Protein AF-A0A388LZU5-F1 (afdb_monomer_lite)

Sequence (281 aa):
MVLPLLPLLTLDFDVVTGLPFAATHLFTRSNIRRDYTTIVWLRLLASNFPASSSIVRTCYNCGDPGHFARWCPHPVNGNGRSNAIVPQPLLTLPSTSTATASNALTTSQFRNNCWYEAKQQLILLENTVAEIKLLYDADVEREKASKEEEARKKREAEELERREHDRKEREDMHRKMMEDMNMKWEKMCEKMNSSNNAMKGVSEIDSLRSEIARLKTIVDSSACSPSTAKATAEGGVVVRQLLREQDALKKKVEESAASQRRLESLESEMALMYTMRDEAL

InterPro domains:
  IPR001878 Zinc finger, CCHC-type [PF00098] (57-74)
  IPR001878 Zinc finger, CCHC-type [PS50158] (59-73)
  IPR001878 Zinc finger, CCHC-type [SM00343] (58-74)
  IPR036875 Zinc finger, CCHC-type superfamily [SSF57756] (58-79)

Radius of gyration: 52.69 Å; chains: 1; bounding box: 92×75×151 Å

Organism: Chara braunii (NCBI:txid69332)

pLDDT: mean 73.41, std 22.05, range [31.27, 98.19]

Secondary structure (DSSP, 8-state):
---PPPPP------TTT-S-S--------------HHHHHHHHHHT-----------B-TTT--BTS-GGG-SS-----------PPPP-----------------TTTSTTTHHHHHHHHHHHHHHHHHHHHHHHHHHHHHHHHHHHHHHHHHHHHHHHHHHHHHHHHHHHHHHHHHHHHHHHHHHHHHHHHHHHHHHHHHHHHHHHHHHHHHHHHHHTT---------SHHHHHHHHHHHHHHHHHHHHHHHHHHHHHHHHHHHHHHHHHHHHHHHHT-

Structure (mmCIF, N/CA/C/O backbone):
data_AF-A0A388LZU5-F1
#
_entry.id   AF-A0A388LZU5-F1
#
loop_
_atom_site.group_PDB
_atom_site.id
_atom_site.type_symbol
_atom_site.label_atom_id
_atom_site.label_alt_id
_atom_site.label_comp_id
_atom_site.label_asym_id
_atom_site.label_entity_id
_atom_site.label_seq_id
_atom_site.pdbx_PDB_ins_code
_atom_site.Cartn_x
_atom_site.Cartn_y
_atom_site.Cartn_z
_atom_site.occupancy
_atom_site.B_iso_or_equiv
_atom_site.auth_seq_id
_atom_site.auth_comp_id
_atom_site.auth_asym_id
_atom_site.auth_atom_id
_atom_site.pdbx_PDB_model_num
ATOM 1 N N . MET A 1 1 ? -39.175 -39.130 -9.370 1.00 40.91 1 MET A N 1
ATOM 2 C CA . MET A 1 1 ? -38.183 -39.059 -10.465 1.00 40.91 1 MET A CA 1
ATOM 3 C C . MET A 1 1 ? -38.964 -38.653 -11.713 1.00 40.91 1 MET A C 1
ATOM 5 O O . MET A 1 1 ? -39.609 -39.501 -12.297 1.00 40.91 1 MET A O 1
ATOM 9 N N . VAL A 1 2 ? -39.315 -37.381 -11.926 1.00 38.28 2 VAL A N 1
ATOM 10 C CA . VAL A 1 2 ? -38.482 -36.244 -12.377 1.00 38.28 2 VAL A CA 1
ATOM 11 C C . VAL A 1 2 ? -37.631 -36.605 -13.597 1.00 38.28 2 VAL A C 1
ATOM 13 O O . VAL A 1 2 ? -36.514 -37.071 -13.414 1.00 38.28 2 VAL A O 1
ATOM 16 N N . LEU A 1 3 ? -38.201 -36.430 -14.799 1.00 36.00 3 LEU A N 1
ATOM 17 C CA . LEU A 1 3 ? -37.658 -35.670 -15.947 1.00 36.00 3 LEU A CA 1
ATOM 18 C C . LEU A 1 3 ? -38.461 -35.978 -17.234 1.00 36.00 3 LEU A C 1
ATOM 20 O O . LEU A 1 3 ? -38.399 -37.105 -17.721 1.00 36.00 3 LEU A O 1
ATOM 24 N N . PRO A 1 4 ? -39.183 -35.003 -17.820 1.00 46.28 4 PRO A N 1
ATOM 25 C CA . PRO A 1 4 ? -39.597 -35.054 -19.217 1.00 46.28 4 PRO A CA 1
ATOM 26 C C . PRO A 1 4 ? -38.511 -34.442 -20.121 1.00 46.28 4 PRO A C 1
ATOM 28 O O . PRO A 1 4 ? -38.049 -33.325 -19.885 1.00 46.28 4 PRO A O 1
ATOM 31 N N . LEU A 1 5 ? -38.110 -35.181 -21.161 1.00 40.72 5 LEU A N 1
ATOM 32 C CA . LEU A 1 5 ? -37.321 -34.675 -22.288 1.00 40.72 5 LEU A CA 1
ATOM 33 C C . LEU A 1 5 ? -38.190 -33.735 -23.145 1.00 40.72 5 LEU A C 1
ATOM 35 O O . LEU A 1 5 ? -39.322 -34.077 -23.487 1.00 40.72 5 LEU A O 1
ATOM 39 N N . LEU A 1 6 ? -37.646 -32.564 -23.488 1.00 38.72 6 LEU A N 1
ATOM 40 C CA . LEU A 1 6 ? -38.259 -31.576 -24.380 1.00 38.72 6 LEU A CA 1
ATOM 41 C C . LEU A 1 6 ? -38.441 -32.108 -25.817 1.00 38.72 6 LEU A C 1
ATOM 43 O O . LEU A 1 6 ? -37.585 -32.854 -26.298 1.00 38.72 6 LEU A O 1
ATOM 47 N N . PRO A 1 7 ? -39.485 -31.657 -26.542 1.00 45.31 7 PRO A N 1
ATOM 48 C CA . PRO A 1 7 ? -39.620 -31.882 -27.971 1.00 45.31 7 PRO A CA 1
ATOM 49 C C . PRO A 1 7 ? -38.822 -30.856 -28.789 1.00 45.31 7 PRO A C 1
ATOM 51 O O . PRO A 1 7 ? -38.740 -29.672 -28.462 1.00 45.31 7 PRO A O 1
ATOM 54 N N . LEU A 1 8 ? -38.264 -31.364 -29.886 1.00 44.22 8 LEU A N 1
ATOM 55 C CA . LEU A 1 8 ? -37.650 -30.642 -30.995 1.00 44.22 8 LEU A CA 1
ATOM 56 C C . LEU A 1 8 ? -38.610 -29.582 -31.557 1.00 44.22 8 LEU A C 1
ATOM 58 O O . LEU A 1 8 ? -39.700 -29.923 -32.013 1.00 44.22 8 LEU A O 1
ATOM 62 N N . LEU A 1 9 ? -38.181 -28.318 -31.574 1.00 38.41 9 LEU A N 1
ATOM 63 C CA . LEU A 1 9 ? -38.794 -27.270 -32.387 1.00 38.41 9 LEU A CA 1
ATOM 64 C C . LEU A 1 9 ? -37.897 -26.991 -33.591 1.00 38.41 9 LEU A C 1
ATOM 66 O O . LEU A 1 9 ? -36.706 -26.706 -33.473 1.00 38.41 9 LEU A O 1
ATOM 70 N N . THR A 1 10 ? -38.519 -27.156 -34.746 1.00 42.69 10 THR A N 1
ATOM 71 C CA . THR A 1 10 ? -38.029 -26.955 -36.101 1.00 42.69 10 THR A CA 1
ATOM 72 C C . THR A 1 10 ? -37.662 -25.491 -36.343 1.00 42.69 10 THR A C 1
ATOM 74 O O . THR A 1 10 ? -38.421 -24.587 -36.004 1.00 42.69 10 THR A O 1
ATOM 77 N N . LEU A 1 11 ? -36.486 -25.271 -36.933 1.00 39.97 11 LEU A N 1
ATOM 78 C CA . LEU A 1 11 ? -36.023 -23.976 -37.426 1.00 39.97 11 LEU A CA 1
ATOM 79 C C . LEU A 1 11 ? -36.626 -23.733 -38.814 1.00 39.97 11 LEU A C 1
ATOM 81 O O . LEU A 1 11 ? -36.217 -24.390 -39.769 1.00 39.97 11 LEU A O 1
ATOM 85 N N . ASP A 1 12 ? -37.550 -22.783 -38.927 1.00 41.81 12 ASP A N 1
ATOM 86 C CA . ASP A 1 12 ? -37.875 -22.163 -40.212 1.00 41.81 12 ASP A CA 1
ATOM 87 C C . ASP A 1 12 ? -36.862 -21.040 -40.485 1.00 41.81 12 ASP A C 1
ATOM 89 O O . ASP A 1 12 ? -36.649 -20.143 -39.665 1.00 41.81 12 ASP A O 1
ATOM 93 N N . PHE A 1 13 ? -36.173 -21.151 -41.620 1.00 41.69 13 PHE A N 1
ATOM 94 C CA . PHE A 1 13 ? -35.041 -20.325 -42.034 1.00 41.69 13 PHE A CA 1
ATOM 95 C C . PHE A 1 13 ? -35.498 -19.392 -43.162 1.00 41.69 13 PHE A C 1
ATOM 97 O O . PHE A 1 13 ? -35.776 -19.854 -44.268 1.00 41.69 13 PHE A O 1
ATOM 104 N N . ASP A 1 14 ? -35.583 -18.087 -42.900 1.00 40.44 14 ASP A N 1
ATOM 105 C CA . ASP A 1 14 ? -35.935 -17.092 -43.920 1.00 40.44 14 ASP A CA 1
ATOM 106 C C . ASP A 1 14 ? -34.702 -16.738 -44.776 1.00 40.44 14 ASP A C 1
ATOM 108 O O . ASP A 1 14 ? -33.686 -16.236 -44.288 1.00 40.44 14 ASP A O 1
ATOM 112 N N . VAL A 1 15 ? -34.779 -17.026 -46.077 1.00 49.88 15 VAL A N 1
ATOM 113 C CA . VAL A 1 15 ? -33.641 -17.127 -47.020 1.00 49.88 15 VAL A CA 1
ATOM 114 C C . VAL A 1 15 ? -33.091 -15.775 -47.517 1.00 49.88 15 VAL A C 1
ATOM 116 O O . VAL A 1 15 ? -32.183 -15.746 -48.342 1.00 49.88 15 VAL A O 1
ATOM 119 N N . VAL A 1 16 ? -33.564 -14.630 -47.015 1.00 52.66 16 VAL A N 1
ATOM 120 C CA . VAL A 1 16 ? -33.242 -13.330 -47.646 1.00 52.66 16 VAL A CA 1
ATOM 121 C C . VAL A 1 16 ? -32.311 -12.413 -46.832 1.00 52.66 16 VAL A C 1
ATOM 123 O O . VAL A 1 16 ? -31.651 -11.573 -47.437 1.00 52.66 16 VAL A O 1
ATOM 126 N N . THR A 1 17 ? -32.150 -12.564 -45.509 1.00 58.56 17 THR A N 1
ATOM 127 C CA . THR A 1 17 ? -31.314 -11.611 -44.722 1.00 58.56 17 THR A CA 1
ATOM 128 C C . THR A 1 17 ? -30.454 -12.194 -43.595 1.00 58.56 17 THR A C 1
ATOM 130 O O . THR A 1 17 ? -29.655 -11.458 -43.021 1.00 58.56 17 THR A O 1
ATOM 133 N N . GLY A 1 18 ? -30.532 -13.495 -43.297 1.00 49.91 18 GLY A N 1
ATOM 134 C CA . GLY A 1 18 ? -29.513 -14.201 -42.505 1.00 49.91 18 GLY A CA 1
ATOM 135 C C . GLY A 1 18 ? -29.184 -13.663 -41.098 1.00 49.91 18 GLY A C 1
ATOM 136 O O . GLY A 1 18 ? -28.060 -13.875 -40.655 1.00 49.91 18 GLY A O 1
ATOM 137 N N . LEU A 1 19 ? -30.106 -12.999 -40.382 1.00 44.84 19 LEU A N 1
ATOM 138 C CA . LEU A 1 19 ? -29.912 -12.546 -38.987 1.00 44.84 19 LEU A CA 1
ATOM 139 C C . LEU A 1 19 ? -31.230 -12.603 -38.169 1.00 44.84 19 LEU A C 1
ATOM 141 O O . LEU A 1 19 ? -32.284 -12.266 -38.710 1.00 44.84 19 LEU A O 1
ATOM 145 N N . PRO A 1 20 ? -31.203 -13.002 -36.874 1.00 42.41 20 PRO A N 1
ATOM 146 C CA . PRO A 1 20 ? -32.405 -13.176 -36.049 1.00 42.41 20 PRO A CA 1
ATOM 147 C C . PRO A 1 20 ? -33.058 -11.861 -35.562 1.00 42.41 20 PRO A C 1
ATOM 149 O O . PRO A 1 20 ? -32.399 -10.868 -35.259 1.00 42.41 20 PRO A O 1
ATOM 152 N N . PHE A 1 21 ? -34.388 -11.913 -35.432 1.00 43.09 21 PHE A N 1
ATOM 153 C CA . PHE A 1 21 ? -35.394 -10.833 -35.369 1.00 43.09 21 PHE A CA 1
ATOM 154 C C . PHE A 1 21 ? -35.436 -9.940 -34.098 1.00 43.09 21 PHE A C 1
ATOM 156 O O . PHE A 1 21 ? -36.457 -9.326 -33.809 1.00 43.09 21 PHE A O 1
ATOM 163 N N . ALA A 1 22 ? -34.368 -9.822 -33.304 1.00 44.62 22 ALA A N 1
ATOM 164 C CA . ALA A 1 22 ? -34.439 -9.140 -31.995 1.00 44.62 22 ALA A CA 1
ATOM 165 C C . ALA A 1 22 ? -33.799 -7.737 -31.937 1.00 44.62 22 ALA A C 1
ATOM 167 O O . ALA A 1 22 ? -33.412 -7.290 -30.860 1.00 44.62 22 ALA A O 1
ATOM 168 N N . ALA A 1 23 ? -33.662 -7.028 -33.063 1.00 44.84 23 ALA A N 1
ATOM 169 C CA . ALA A 1 23 ? -32.985 -5.721 -33.087 1.00 44.84 23 ALA A CA 1
ATOM 170 C C . ALA A 1 23 ? -33.705 -4.631 -33.897 1.00 44.84 23 ALA A C 1
ATOM 172 O O . ALA A 1 23 ? -33.088 -3.667 -34.344 1.00 44.84 23 ALA A O 1
ATOM 173 N N . THR A 1 24 ? -35.019 -4.739 -34.070 1.00 49.72 24 THR A N 1
ATOM 174 C CA . THR A 1 24 ? -35.831 -3.679 -34.679 1.00 49.72 24 THR A CA 1
ATOM 175 C C . THR A 1 24 ? -36.893 -3.225 -33.701 1.00 49.72 24 THR A C 1
ATOM 177 O O . THR A 1 24 ? -38.026 -3.663 -33.791 1.00 49.72 24 THR A O 1
ATOM 180 N N . HIS A 1 25 ? -36.521 -2.381 -32.743 1.00 45.53 25 HIS A N 1
ATOM 181 C CA . HIS A 1 25 ? -37.350 -1.278 -32.253 1.00 45.53 25 HIS A CA 1
ATOM 182 C C . HIS A 1 25 ? -36.567 -0.554 -31.158 1.00 45.53 25 HIS A C 1
ATOM 184 O O . HIS A 1 25 ? -36.302 -1.137 -30.116 1.00 45.53 25 HIS A O 1
ATOM 190 N N . LEU A 1 26 ? -36.184 0.694 -31.445 1.00 40.44 26 LEU A N 1
ATOM 191 C CA . LEU A 1 26 ? -36.012 1.848 -30.544 1.00 40.44 26 LEU A CA 1
ATOM 192 C C . LEU A 1 26 ? -34.974 2.803 -31.154 1.00 40.44 26 LEU A C 1
ATOM 194 O O . LEU A 1 26 ? -33.848 2.935 -30.686 1.00 40.44 26 LEU A O 1
ATOM 198 N N . PHE A 1 27 ? -35.373 3.506 -32.215 1.00 37.22 27 PHE A N 1
ATOM 199 C CA . PHE A 1 27 ? -34.693 4.736 -32.621 1.00 37.22 27 PHE A CA 1
ATOM 200 C C . PHE A 1 27 ? -35.723 5.833 -32.885 1.00 37.22 27 PHE A C 1
ATOM 202 O O . PHE A 1 27 ? -35.977 6.243 -34.014 1.00 37.22 27 PHE A O 1
ATOM 209 N N . THR A 1 28 ? -36.350 6.312 -31.811 1.00 41.66 28 THR A N 1
ATOM 210 C CA . THR A 1 28 ? -37.044 7.601 -31.812 1.00 41.66 28 THR A CA 1
ATOM 211 C C . THR A 1 28 ? -36.155 8.642 -31.144 1.00 41.66 28 THR A C 1
ATOM 213 O O . THR A 1 28 ? -36.079 8.725 -29.924 1.00 41.66 28 THR A O 1
ATOM 216 N N . ARG A 1 29 ? -35.496 9.435 -31.995 1.00 43.28 29 ARG A N 1
ATOM 217 C CA . ARG A 1 29 ? -35.427 10.902 -31.928 1.00 43.28 29 ARG A CA 1
ATOM 218 C C . ARG A 1 29 ? -35.221 11.501 -30.526 1.00 43.28 29 ARG A C 1
ATOM 220 O O . ARG A 1 29 ? -36.206 11.759 -29.843 1.00 43.28 29 ARG A O 1
ATOM 227 N N . SER A 1 30 ? -33.980 11.868 -30.180 1.00 38.88 30 SER A N 1
ATOM 228 C CA . SER A 1 30 ? -33.642 13.161 -29.542 1.00 38.88 30 SER A CA 1
ATOM 229 C C . SER A 1 30 ? -32.143 13.332 -29.257 1.00 38.88 30 SER A C 1
ATOM 231 O O . SER A 1 30 ? -31.490 12.437 -28.741 1.00 38.88 30 SER A O 1
ATOM 233 N N . ASN A 1 31 ? -31.668 14.554 -29.515 1.00 41.41 31 ASN A N 1
ATOM 234 C CA . ASN A 1 31 ? -30.408 15.172 -29.088 1.00 41.41 31 ASN A CA 1
ATOM 235 C C . ASN A 1 31 ? -29.086 14.708 -29.719 1.00 41.41 31 ASN A C 1
ATOM 237 O O . ASN A 1 31 ? -28.364 13.845 -29.235 1.00 41.41 31 ASN A O 1
ATOM 241 N N . ILE A 1 32 ? -28.720 15.464 -30.755 1.00 52.16 32 ILE A N 1
ATOM 242 C CA . ILE A 1 32 ? -27.363 15.669 -31.253 1.00 52.16 32 ILE A CA 1
ATOM 243 C C . ILE A 1 32 ? -26.528 16.303 -30.124 1.00 52.16 32 ILE A C 1
ATOM 245 O O . ILE A 1 32 ? -26.477 17.524 -29.983 1.00 52.16 32 ILE A O 1
ATOM 249 N N . ARG A 1 33 ? -25.854 15.478 -29.319 1.00 46.16 33 ARG A N 1
ATOM 250 C CA . ARG A 1 33 ? -24.565 15.846 -28.725 1.00 46.16 33 ARG A CA 1
ATOM 251 C C . ARG A 1 33 ? -23.482 15.143 -29.526 1.00 46.16 33 ARG A C 1
ATOM 253 O O . ARG A 1 33 ? -23.514 13.943 -29.768 1.00 46.16 33 ARG A O 1
ATOM 260 N N . ARG A 1 34 ? -22.603 15.972 -30.072 1.00 57.34 34 ARG A N 1
ATOM 261 C CA . ARG A 1 34 ? -21.585 15.634 -31.058 1.00 57.34 34 ARG A CA 1
ATOM 262 C C . ARG A 1 34 ? -20.392 15.045 -30.307 1.00 57.34 34 ARG A C 1
ATOM 264 O O . ARG A 1 34 ? -19.396 15.727 -30.094 1.00 57.34 34 ARG A O 1
ATOM 271 N N . ASP A 1 35 ? -20.535 13.807 -29.852 1.00 47.38 35 ASP A N 1
ATOM 272 C CA . ASP A 1 35 ? -19.501 13.132 -29.074 1.00 47.38 35 ASP A CA 1
ATOM 273 C C . ASP A 1 35 ? -18.391 12.636 -30.010 1.00 47.38 35 ASP A C 1
ATOM 275 O O . ASP A 1 35 ? -18.601 11.777 -30.871 1.00 47.38 35 ASP A O 1
ATOM 279 N N . TYR A 1 36 ? -17.194 13.204 -29.836 1.00 52.28 36 TYR A N 1
ATOM 280 C CA . TYR A 1 36 ? -15.958 12.927 -30.588 1.00 52.28 36 TYR A CA 1
ATOM 281 C C . TYR A 1 36 ? -15.620 11.429 -30.705 1.00 52.28 36 TYR A C 1
ATOM 283 O O . TYR A 1 36 ? -14.937 11.011 -31.639 1.00 52.28 36 TYR A O 1
ATOM 291 N N . THR A 1 37 ? -16.130 10.606 -29.793 1.00 60.69 37 THR A N 1
ATOM 292 C CA . THR A 1 37 ? -15.927 9.156 -29.737 1.00 60.69 37 THR A CA 1
ATOM 293 C C . THR A 1 37 ? -16.671 8.396 -30.838 1.00 60.69 37 THR A C 1
ATOM 295 O O . THR A 1 37 ? -16.158 7.393 -31.328 1.00 60.69 37 THR A O 1
ATOM 298 N N . THR A 1 38 ? -17.823 8.889 -31.306 1.00 57.22 38 THR A N 1
ATOM 299 C CA . THR A 1 38 ? -18.605 8.225 -32.372 1.00 57.22 38 THR A CA 1
ATOM 300 C C . THR A 1 38 ? -18.041 8.483 -33.770 1.00 57.22 38 THR A C 1
ATOM 302 O O . THR A 1 38 ? -18.036 7.584 -34.610 1.00 57.22 38 THR A O 1
ATOM 305 N N . ILE A 1 39 ? -17.473 9.669 -34.011 1.00 58.41 39 ILE A N 1
ATOM 306 C CA . ILE A 1 39 ? -16.796 9.996 -35.278 1.00 58.41 39 ILE A CA 1
ATOM 307 C C . ILE A 1 39 ? -15.494 9.193 -35.416 1.00 58.41 39 ILE A C 1
ATOM 309 O O . ILE A 1 39 ? -15.179 8.720 -36.506 1.00 58.41 39 ILE A O 1
ATOM 313 N N . VAL A 1 40 ? -14.757 8.996 -34.317 1.00 60.78 40 VAL A N 1
ATOM 314 C CA . VAL A 1 40 ? -13.528 8.183 -34.307 1.00 60.78 40 VAL A CA 1
ATOM 315 C C . VAL A 1 40 ? -13.843 6.699 -34.527 1.00 60.78 40 VAL A C 1
ATOM 317 O O . VAL A 1 40 ? -13.140 6.046 -35.295 1.00 60.78 40 VAL A O 1
ATOM 320 N N . TRP A 1 41 ? -14.939 6.183 -33.963 1.00 54.81 41 TRP A N 1
ATOM 321 C CA . TRP A 1 41 ? -15.362 4.794 -34.176 1.00 54.81 41 TRP A CA 1
ATOM 322 C C . TRP A 1 41 ? -15.902 4.511 -35.588 1.00 54.81 41 TRP A C 1
ATOM 324 O O . TRP A 1 41 ? -15.556 3.476 -36.160 1.00 54.81 41 TRP A O 1
ATOM 334 N N . LEU A 1 42 ? -16.655 5.432 -36.211 1.00 55.19 42 LEU A N 1
ATOM 335 C CA . LEU A 1 42 ? -17.057 5.278 -37.621 1.00 55.19 42 LEU A CA 1
ATOM 336 C C . LEU A 1 42 ? -15.852 5.324 -38.580 1.00 55.19 42 LEU A C 1
ATOM 338 O O . LEU A 1 42 ? -15.863 4.661 -39.615 1.00 55.19 42 LEU A O 1
ATOM 342 N N . ARG A 1 43 ? -14.794 6.072 -38.232 1.00 55.28 43 ARG A N 1
ATOM 343 C CA . ARG A 1 43 ? -13.535 6.105 -38.998 1.00 55.28 43 ARG A CA 1
ATOM 344 C C . ARG A 1 43 ? -12.696 4.839 -38.802 1.00 55.28 43 ARG A C 1
ATOM 346 O O . ARG A 1 43 ? -12.047 4.398 -39.748 1.00 55.28 43 ARG A O 1
ATOM 353 N N . LEU A 1 44 ? -12.735 4.234 -37.612 1.00 54.47 44 LEU A N 1
ATOM 354 C CA . LEU A 1 44 ? -12.024 2.985 -37.327 1.00 54.47 44 LEU A CA 1
ATOM 355 C C . LEU A 1 44 ? -12.664 1.768 -38.016 1.00 54.47 44 LEU A C 1
ATOM 357 O O . LEU A 1 44 ? -11.940 0.915 -38.517 1.00 54.47 44 LEU A O 1
ATOM 361 N N . LEU A 1 45 ? -13.997 1.698 -38.104 1.00 53.78 45 LEU A N 1
ATOM 362 C CA . LEU A 1 45 ? -14.692 0.546 -38.701 1.00 53.78 45 LEU A CA 1
ATOM 363 C C . LEU A 1 45 ? -14.824 0.606 -40.235 1.00 53.78 45 LEU A C 1
ATOM 365 O O . LEU A 1 45 ? -15.098 -0.416 -40.858 1.00 53.78 45 LEU A O 1
ATOM 369 N N . ALA A 1 46 ? -14.570 1.760 -40.861 1.00 48.75 46 ALA A N 1
ATOM 370 C CA . ALA A 1 46 ? -14.477 1.900 -42.322 1.00 48.75 46 ALA A CA 1
ATOM 371 C C . ALA A 1 46 ? -13.052 1.683 -42.876 1.00 48.75 46 ALA A C 1
ATOM 373 O O . ALA A 1 46 ? -12.812 1.867 -44.067 1.00 48.75 46 ALA A O 1
ATOM 374 N N . SER A 1 47 ? -12.100 1.281 -42.028 1.00 49.91 47 SER A N 1
ATOM 375 C CA . SER A 1 47 ? -10.703 1.045 -42.410 1.00 49.91 47 SER A CA 1
ATOM 376 C C . SER A 1 47 ? -10.420 -0.443 -42.637 1.00 49.91 47 SER A C 1
ATOM 378 O O . SER A 1 47 ? -9.447 -0.988 -42.128 1.00 49.91 47 SER A O 1
ATOM 380 N N . ASN A 1 48 ? -11.273 -1.108 -43.415 1.00 49.16 48 ASN A N 1
ATOM 381 C CA . ASN A 1 48 ? -10.915 -2.357 -44.081 1.00 49.16 48 ASN A CA 1
ATOM 382 C C . ASN A 1 48 ? -10.511 -1.985 -45.514 1.00 49.16 48 ASN A C 1
ATOM 384 O O . ASN A 1 48 ? -11.321 -2.003 -46.438 1.00 49.16 48 ASN A O 1
ATOM 388 N N . PHE A 1 49 ? -9.271 -1.511 -45.655 1.00 44.94 49 PHE A N 1
ATOM 389 C CA . PHE A 1 49 ? -8.681 -1.069 -46.917 1.00 44.94 49 PHE A CA 1
ATOM 390 C C . PHE A 1 49 ? -7.681 -2.132 -47.392 1.00 44.94 49 PHE A C 1
ATOM 392 O O . PHE A 1 49 ? -6.514 -2.077 -47.002 1.00 44.94 49 PHE A O 1
ATOM 399 N N . PRO A 1 50 ? -8.072 -3.112 -48.227 1.00 54.25 50 PRO A N 1
ATOM 400 C CA . PRO A 1 50 ? -7.113 -3.901 -48.968 1.00 54.25 50 PRO A CA 1
ATOM 401 C C . PRO A 1 50 ? -6.967 -3.271 -50.351 1.00 54.25 50 PRO A C 1
ATOM 403 O O . PRO A 1 50 ? -7.650 -3.645 -51.297 1.00 54.25 50 PRO A O 1
ATOM 406 N N . ALA A 1 51 ? -6.070 -2.303 -50.484 1.00 42.25 51 ALA A N 1
ATOM 407 C CA . ALA A 1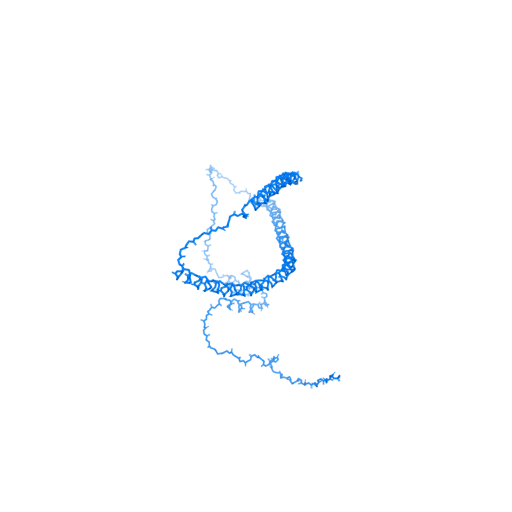 51 ? -5.521 -1.971 -51.788 1.00 42.25 51 ALA A CA 1
ATOM 408 C C . ALA A 1 51 ? -4.186 -1.269 -51.592 1.00 42.25 51 ALA A C 1
ATOM 410 O O . ALA A 1 51 ? -4.134 -0.111 -51.194 1.00 42.25 51 ALA A O 1
ATOM 411 N N . SER A 1 52 ? -3.118 -2.027 -51.843 1.00 44.00 52 SER A N 1
ATOM 412 C CA . SER A 1 52 ? -1.896 -1.565 -52.496 1.00 44.00 52 SER A CA 1
ATOM 413 C C . SER A 1 52 ? -1.807 -0.042 -52.629 1.00 44.00 52 SER A C 1
ATOM 415 O O . SER A 1 52 ? -2.363 0.545 -53.559 1.00 44.00 52 SER A O 1
ATOM 417 N N . SER A 1 53 ? -1.045 0.597 -51.745 1.00 46.44 53 SER A N 1
ATOM 418 C CA . SER A 1 53 ? -0.447 1.893 -52.045 1.00 46.44 53 SER A CA 1
ATOM 419 C C . SER A 1 53 ? 0.596 1.699 -53.150 1.00 46.44 53 SER A C 1
ATOM 421 O O . SER A 1 53 ? 1.789 1.916 -52.946 1.00 46.44 53 SER A O 1
ATOM 423 N N . SER A 1 54 ? 0.163 1.332 -54.359 1.00 52.97 54 SER A N 1
ATOM 424 C CA . SER A 1 54 ? 0.793 1.903 -55.532 1.00 52.97 54 SER A CA 1
ATOM 425 C C . SER A 1 54 ? 0.516 3.388 -55.395 1.00 52.97 54 SER A C 1
ATOM 427 O O . SER A 1 54 ? -0.580 3.854 -55.704 1.00 52.97 54 SER A O 1
ATOM 429 N N . ILE A 1 55 ? 1.475 4.130 -54.843 1.00 55.28 55 ILE A N 1
ATOM 430 C CA . ILE A 1 55 ? 1.507 5.567 -55.044 1.00 55.28 55 ILE A CA 1
ATOM 431 C C . ILE A 1 55 ? 1.483 5.694 -56.565 1.00 55.28 55 ILE A C 1
ATOM 433 O O . ILE A 1 55 ? 2.422 5.283 -57.250 1.00 55.28 55 ILE A O 1
ATOM 437 N N . VAL A 1 56 ? 0.325 6.043 -57.117 1.00 61.47 56 VAL A N 1
ATOM 438 C CA . VAL A 1 56 ? 0.169 6.117 -58.557 1.00 61.47 56 VAL A CA 1
ATOM 439 C C . VAL A 1 56 ? 0.965 7.353 -58.933 1.00 61.47 56 VAL A C 1
ATOM 441 O O . VAL A 1 56 ? 0.477 8.473 -58.831 1.00 61.47 56 VAL A O 1
ATOM 444 N N . ARG A 1 57 ? 2.260 7.161 -59.208 1.00 71.75 57 ARG A N 1
ATOM 445 C CA . ARG A 1 57 ? 3.168 8.244 -59.566 1.00 71.75 57 ARG A CA 1
ATOM 446 C C . ARG A 1 57 ? 2.677 8.759 -60.906 1.00 71.75 57 ARG A C 1
ATOM 448 O O . ARG A 1 57 ? 2.864 8.113 -61.933 1.00 71.75 57 ARG A O 1
ATOM 455 N N . THR A 1 58 ? 1.975 9.880 -60.854 1.00 81.94 58 THR A N 1
ATOM 456 C CA . THR A 1 58 ? 1.522 10.622 -62.020 1.00 81.94 58 THR A CA 1
ATOM 457 C C . THR A 1 58 ? 2.728 11.249 -62.701 1.00 81.94 58 THR A C 1
ATOM 459 O O . THR A 1 58 ? 3.646 11.748 -62.042 1.00 81.94 58 THR A O 1
ATOM 462 N N . CYS A 1 59 ? 2.749 11.213 -64.026 1.00 82.38 59 CYS A N 1
ATOM 463 C CA . CYS A 1 59 ? 3.813 11.795 -64.819 1.00 82.38 59 CYS A CA 1
ATOM 464 C C . CYS A 1 59 ? 3.940 13.300 -64.535 1.00 82.38 59 CYS A C 1
ATOM 466 O O . CYS A 1 59 ? 2.978 14.045 -64.685 1.00 82.38 59 CYS A O 1
ATOM 468 N N . TYR A 1 60 ? 5.137 13.780 -64.191 1.00 81.69 60 TYR A N 1
ATOM 469 C CA . TYR A 1 60 ? 5.366 15.209 -63.927 1.00 81.69 60 TYR A CA 1
ATOM 470 C C . TYR A 1 60 ? 5.228 16.114 -65.170 1.00 81.69 60 TYR A C 1
ATOM 472 O O . TYR A 1 60 ? 5.231 17.330 -65.019 1.00 81.69 60 TYR A O 1
ATOM 480 N N . ASN A 1 61 ? 5.126 15.545 -66.381 1.00 81.50 61 ASN A N 1
ATOM 481 C CA . ASN A 1 61 ? 4.927 16.300 -67.626 1.00 81.50 61 ASN A CA 1
ATOM 482 C C . ASN A 1 61 ? 3.439 16.443 -68.011 1.00 81.50 61 ASN A C 1
ATOM 484 O O . ASN A 1 61 ? 3.030 17.530 -68.400 1.00 81.50 61 ASN A O 1
ATOM 488 N N . CYS A 1 62 ? 2.626 15.380 -67.901 1.00 83.75 62 CYS A N 1
ATOM 489 C CA . CYS A 1 62 ? 1.212 15.396 -68.328 1.00 83.75 62 CYS A CA 1
ATOM 490 C C . CYS A 1 62 ? 0.188 15.103 -67.218 1.00 83.75 62 CYS A C 1
ATOM 492 O O . CYS A 1 62 ? -1.000 15.318 -67.421 1.00 83.75 62 CYS A O 1
ATOM 494 N N . GLY A 1 63 ? 0.621 14.636 -66.045 1.00 80.00 63 GLY A N 1
ATOM 495 C CA . GLY A 1 63 ? -0.259 14.295 -64.925 1.00 80.00 63 GLY A CA 1
ATOM 496 C C . GLY A 1 63 ? -0.898 12.905 -65.001 1.00 80.00 63 GLY A C 1
ATOM 497 O O . GLY A 1 63 ? -1.516 12.486 -64.026 1.00 80.00 63 GLY A O 1
ATOM 498 N N . ASP A 1 64 ? -0.713 12.158 -66.093 1.00 79.62 64 ASP A N 1
ATOM 499 C CA . ASP A 1 64 ? -1.326 10.835 -66.230 1.00 79.62 64 ASP A CA 1
ATOM 500 C C . ASP A 1 64 ? -0.619 9.766 -65.382 1.00 79.62 64 ASP A C 1
ATOM 502 O O . ASP A 1 64 ? 0.615 9.760 -65.264 1.00 79.62 64 ASP A O 1
ATOM 506 N N . PRO A 1 65 ? -1.376 8.828 -64.795 1.00 81.50 65 PRO A N 1
ATOM 507 C CA . PRO A 1 65 ? -0.828 7.711 -64.043 1.00 81.50 65 PRO A CA 1
ATOM 508 C C . PRO A 1 65 ? -0.170 6.659 -64.953 1.00 81.50 65 PRO A C 1
ATOM 510 O O . PRO A 1 65 ? -0.612 6.418 -66.072 1.00 81.50 65 PRO A O 1
ATOM 513 N N . GLY A 1 66 ? 0.867 5.977 -64.457 1.00 83.38 66 GLY A N 1
ATOM 514 C CA . GLY A 1 66 ? 1.421 4.773 -65.101 1.00 83.38 66 GLY A CA 1
ATOM 515 C C . GLY A 1 66 ? 2.742 4.949 -65.859 1.00 83.38 66 GLY A C 1
ATOM 516 O O . GLY A 1 66 ? 3.308 3.956 -66.306 1.00 83.38 66 GLY A O 1
ATOM 517 N N . HIS A 1 67 ? 3.286 6.166 -65.960 1.00 83.06 67 HIS A N 1
ATOM 518 C CA . HIS A 1 67 ? 4.619 6.401 -66.528 1.00 83.06 67 HIS A CA 1
ATOM 519 C C . HIS A 1 67 ? 5.344 7.579 -65.857 1.00 83.06 67 HIS A C 1
ATOM 521 O O . HIS A 1 67 ? 4.731 8.476 -65.282 1.00 83.06 67 HIS A O 1
ATOM 527 N N . PHE A 1 68 ? 6.676 7.597 -65.943 1.00 83.00 68 PHE A N 1
ATOM 528 C CA . PHE A 1 68 ? 7.498 8.725 -65.489 1.00 83.00 68 PHE A CA 1
ATOM 529 C C . PHE A 1 68 ? 7.736 9.727 -66.624 1.00 83.00 68 PHE A C 1
ATOM 531 O O . PHE A 1 68 ? 7.725 9.349 -67.790 1.00 83.00 68 PHE A O 1
ATOM 538 N N . ALA A 1 69 ? 8.067 10.982 -66.293 1.00 80.56 69 ALA A N 1
ATOM 539 C CA . ALA A 1 69 ? 8.250 12.072 -67.267 1.00 80.56 69 ALA A CA 1
ATOM 540 C C . ALA A 1 69 ? 9.240 11.770 -68.410 1.00 80.56 69 ALA A C 1
ATOM 542 O O . ALA A 1 69 ? 9.114 12.321 -69.495 1.00 80.56 69 ALA A O 1
ATOM 543 N N . ARG A 1 70 ? 10.197 10.857 -68.193 1.00 79.19 70 ARG A N 1
ATOM 544 C CA . ARG A 1 70 ? 11.167 10.420 -69.214 1.00 79.19 70 ARG A CA 1
ATOM 545 C C . ARG A 1 70 ? 10.575 9.492 -70.286 1.00 79.19 70 ARG A C 1
ATOM 547 O O . ARG A 1 70 ? 11.198 9.313 -71.321 1.00 79.19 70 ARG A O 1
ATOM 554 N N . TRP A 1 71 ? 9.412 8.903 -70.018 1.00 77.38 71 TRP A N 1
ATOM 555 C CA . TRP A 1 71 ? 8.708 7.936 -70.868 1.00 77.38 71 TRP A CA 1
ATOM 556 C C . TRP A 1 71 ? 7.326 8.463 -71.284 1.00 77.38 71 TRP A C 1
ATOM 558 O O . TRP A 1 71 ? 6.423 7.688 -71.583 1.00 77.38 71 TRP A O 1
ATOM 568 N N . CYS A 1 72 ? 7.137 9.784 -71.241 1.00 84.94 72 CYS A N 1
ATOM 569 C CA . CYS A 1 72 ? 5.876 10.411 -71.605 1.00 84.94 72 CYS A CA 1
ATOM 570 C C . CYS A 1 72 ? 5.708 10.422 -73.135 1.00 84.94 72 CYS A C 1
ATOM 572 O O . CYS A 1 72 ? 6.610 10.904 -73.822 1.00 84.94 72 CYS A O 1
ATOM 574 N N . PRO A 1 73 ? 4.579 9.928 -73.682 1.00 81.75 73 PRO A N 1
ATOM 575 C CA . PRO A 1 73 ? 4.312 9.967 -75.122 1.00 81.75 73 PRO A CA 1
ATOM 576 C C . PRO A 1 73 ? 3.980 11.381 -75.626 1.00 81.75 73 PRO A C 1
ATOM 578 O O . PRO A 1 73 ? 3.972 11.617 -76.833 1.00 81.75 73 PRO A O 1
ATOM 581 N N . HIS A 1 74 ? 3.717 12.328 -74.718 1.00 76.88 74 HIS A N 1
ATOM 582 C CA . HIS A 1 74 ? 3.515 13.735 -75.047 1.00 76.88 74 HIS A CA 1
ATOM 583 C C . HIS A 1 74 ? 4.846 14.501 -75.049 1.00 76.88 74 HIS A C 1
ATOM 585 O O . HIS A 1 74 ? 5.693 14.257 -74.184 1.00 76.88 74 HIS A O 1
ATOM 591 N N . PRO A 1 75 ? 5.037 15.459 -75.977 1.00 72.25 75 PRO A N 1
ATOM 592 C CA . PRO A 1 75 ? 6.231 16.295 -75.993 1.00 72.25 75 PRO A CA 1
ATOM 593 C C . PRO A 1 75 ? 6.380 17.035 -74.657 1.00 72.25 75 PRO A C 1
ATOM 595 O O . PRO A 1 75 ? 5.393 17.435 -74.035 1.00 72.25 75 PRO A O 1
ATOM 598 N N . VAL A 1 76 ? 7.621 17.187 -74.191 1.00 68.62 76 VAL A N 1
ATOM 599 C CA . VAL A 1 76 ? 7.925 17.882 -72.933 1.00 68.62 76 VAL A CA 1
ATOM 600 C C . VAL A 1 76 ? 7.460 19.328 -73.060 1.00 68.62 76 VAL A C 1
ATOM 602 O O . VAL A 1 76 ? 8.024 20.096 -73.840 1.00 68.62 76 VAL A O 1
ATOM 605 N N . ASN A 1 77 ? 6.411 19.696 -72.328 1.00 61.38 77 ASN A N 1
ATOM 606 C CA . ASN A 1 77 ? 5.842 21.030 -72.423 1.00 61.38 77 ASN A CA 1
ATOM 607 C C . ASN A 1 77 ? 6.680 21.945 -71.522 1.00 61.38 77 ASN A C 1
ATOM 609 O O . ASN A 1 77 ? 6.555 21.924 -70.300 1.00 61.38 77 ASN A O 1
ATOM 613 N N . GLY A 1 78 ? 7.608 22.697 -72.118 1.00 58.97 78 GLY A N 1
ATOM 614 C CA . GLY A 1 78 ? 8.629 23.506 -71.436 1.00 58.97 78 GLY A CA 1
ATOM 615 C C . GLY A 1 78 ? 8.116 24.713 -70.636 1.00 58.97 78 GLY A C 1
ATOM 616 O O . GLY A 1 78 ? 8.844 25.689 -70.489 1.00 58.97 78 GLY A O 1
ATOM 617 N N . ASN A 1 79 ? 6.894 24.669 -70.106 1.00 58.53 79 ASN A N 1
ATOM 618 C CA . ASN A 1 79 ? 6.213 25.802 -69.480 1.00 58.53 79 ASN A CA 1
ATOM 619 C C . ASN A 1 79 ? 5.792 25.517 -68.027 1.00 58.53 79 ASN A C 1
ATOM 621 O O . ASN A 1 79 ? 4.655 25.750 -67.628 1.00 58.53 79 ASN A O 1
ATOM 625 N N . GLY A 1 80 ? 6.740 25.041 -67.216 1.00 53.06 80 GLY A N 1
ATOM 626 C CA . GLY A 1 80 ? 6.531 24.769 -65.791 1.00 53.06 80 GLY A CA 1
ATOM 627 C C . GLY A 1 80 ? 7.771 25.005 -64.930 1.00 53.06 80 GLY A C 1
ATOM 628 O O . GLY A 1 80 ? 8.142 24.143 -64.141 1.00 53.06 80 GLY A O 1
ATOM 629 N N . ARG A 1 81 ? 8.451 26.153 -65.079 1.00 48.41 81 ARG A N 1
ATOM 630 C CA . ARG A 1 81 ? 9.451 26.611 -64.094 1.00 48.41 81 ARG A CA 1
ATOM 631 C C . ARG A 1 81 ? 8.726 27.187 -62.874 1.00 48.41 81 ARG A C 1
ATOM 633 O O . ARG A 1 81 ? 8.621 28.401 -62.728 1.00 48.41 81 ARG A O 1
ATOM 640 N N . SER A 1 82 ? 8.234 26.330 -61.989 1.00 48.38 82 SER A N 1
ATOM 641 C CA . SER A 1 82 ? 7.886 26.730 -60.624 1.00 48.38 82 SER A CA 1
ATOM 642 C C . SER A 1 82 ? 9.181 26.825 -59.812 1.00 48.38 82 SER A C 1
ATOM 644 O O . SER A 1 82 ? 9.714 25.828 -59.329 1.00 48.38 82 SER A O 1
ATOM 646 N N . ASN A 1 83 ? 9.708 28.046 -59.693 1.00 53.22 83 ASN A N 1
ATOM 647 C CA . ASN A 1 83 ? 10.725 28.407 -58.707 1.00 53.22 83 ASN A CA 1
ATOM 648 C C . ASN A 1 83 ? 10.151 28.201 -57.294 1.00 53.22 83 ASN A C 1
ATOM 650 O O . ASN A 1 83 ? 9.574 29.116 -56.713 1.00 53.22 83 ASN A O 1
ATOM 654 N N . ALA A 1 84 ? 10.317 27.007 -56.730 1.00 42.38 84 ALA A N 1
ATOM 655 C CA . ALA A 1 84 ? 10.235 26.802 -55.291 1.00 42.38 84 ALA A CA 1
ATOM 656 C C . ALA A 1 84 ? 11.633 27.043 -54.706 1.00 42.38 84 ALA A C 1
ATOM 658 O O . ALA A 1 84 ? 12.456 26.136 -54.600 1.00 42.38 84 ALA A O 1
ATOM 659 N N . ILE A 1 85 ? 11.914 28.306 -54.384 1.00 48.19 85 ILE A N 1
ATOM 660 C CA . ILE A 1 85 ? 13.024 28.692 -53.512 1.00 48.19 85 ILE A CA 1
ATOM 661 C C . ILE A 1 85 ? 12.690 28.160 -52.119 1.00 48.19 85 ILE A C 1
ATOM 663 O O . ILE A 1 85 ? 11.847 28.708 -51.414 1.00 48.19 85 ILE A O 1
ATOM 667 N N . VAL A 1 86 ? 13.329 27.058 -51.744 1.00 45.56 86 VAL A N 1
ATOM 668 C CA . VAL A 1 86 ? 13.452 26.647 -50.346 1.00 45.56 86 VAL A CA 1
ATOM 669 C C . VAL A 1 86 ? 14.770 27.254 -49.852 1.00 45.56 86 VAL A C 1
ATOM 671 O O . VAL A 1 86 ? 15.802 26.993 -50.477 1.00 45.56 86 VAL A O 1
ATOM 674 N N . PRO A 1 87 ? 14.786 28.095 -48.803 1.00 49.81 87 PRO A N 1
ATOM 675 C CA . PRO A 1 87 ? 16.032 28.647 -48.293 1.00 49.81 87 PRO A CA 1
ATOM 676 C C . PRO A 1 87 ? 16.823 27.525 -47.610 1.00 49.81 87 PRO A C 1
ATOM 678 O O . PRO A 1 87 ? 16.343 26.896 -46.670 1.00 49.81 87 PRO A O 1
ATOM 681 N N . GLN A 1 88 ? 18.027 27.247 -48.106 1.00 52.28 88 GLN A N 1
ATOM 682 C CA . GLN A 1 88 ? 18.978 26.360 -47.435 1.00 52.28 88 GLN A CA 1
ATOM 683 C C . GLN A 1 88 ? 19.650 27.117 -46.274 1.00 52.28 88 GLN A C 1
ATOM 685 O O . GLN A 1 88 ? 19.963 28.300 -46.441 1.00 52.28 88 GLN A O 1
ATOM 690 N N . PRO A 1 89 ? 19.891 26.487 -45.107 1.00 47.38 89 PRO A N 1
ATOM 691 C CA . PRO A 1 89 ? 20.614 27.128 -44.016 1.00 47.38 89 PRO A CA 1
ATOM 692 C C . PRO A 1 89 ? 22.086 27.315 -44.405 1.00 47.38 89 PRO A C 1
ATOM 694 O O . PRO A 1 89 ? 22.824 26.361 -44.646 1.00 47.38 89 PRO A O 1
ATOM 697 N N . LEU A 1 90 ? 22.488 28.581 -44.482 1.00 38.59 90 LEU A N 1
ATOM 698 C CA . LEU A 1 90 ? 23.838 29.038 -44.777 1.00 38.59 90 LEU A CA 1
ATOM 699 C C . LEU A 1 90 ? 24.753 28.728 -43.578 1.00 38.59 90 LEU A C 1
ATOM 701 O O . LEU A 1 90 ? 24.693 29.407 -42.555 1.00 38.59 90 LEU A O 1
ATOM 705 N N . LEU A 1 91 ? 25.608 27.710 -43.693 1.00 44.59 91 LEU A N 1
ATOM 706 C CA . LEU A 1 91 ? 26.745 27.527 -42.789 1.00 44.59 91 LEU A CA 1
ATOM 707 C C . LEU A 1 91 ? 27.818 28.564 -43.146 1.00 44.59 91 LEU A C 1
ATOM 709 O O . LEU A 1 91 ? 28.595 28.392 -44.082 1.00 44.59 91 LEU A O 1
ATOM 713 N N . THR A 1 92 ? 27.833 29.671 -42.409 1.00 45.66 92 THR A N 1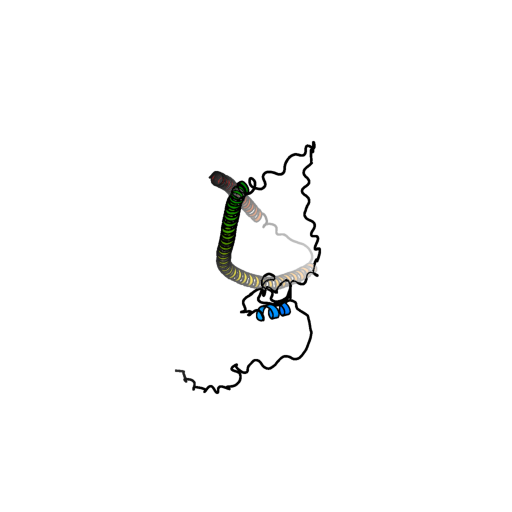
ATOM 714 C CA . THR A 1 92 ? 28.908 30.669 -42.419 1.00 45.66 92 THR A CA 1
ATOM 715 C C . THR A 1 92 ? 30.172 30.096 -41.783 1.00 45.66 92 THR A C 1
ATOM 717 O O . THR A 1 92 ? 30.239 29.927 -40.568 1.00 45.66 92 THR A O 1
ATOM 720 N N . LEU A 1 93 ? 31.193 29.861 -42.602 1.00 58.53 93 LEU A N 1
ATOM 721 C CA . LEU A 1 93 ? 32.594 29.780 -42.184 1.00 58.53 93 LEU A CA 1
ATOM 722 C C . LEU A 1 93 ? 33.338 30.996 -42.772 1.00 58.53 93 LEU A C 1
ATOM 724 O O . LEU A 1 93 ? 33.054 31.377 -43.911 1.00 58.53 93 LEU A O 1
ATOM 728 N N . PRO A 1 94 ? 34.250 31.645 -42.024 1.00 46.56 94 PRO A N 1
ATOM 729 C CA . PRO A 1 94 ? 34.898 32.877 -42.461 1.00 46.56 94 PRO A CA 1
ATOM 730 C C . PRO A 1 94 ? 35.921 32.619 -43.576 1.00 46.56 94 PRO A C 1
ATOM 732 O O . PRO A 1 94 ? 36.860 31.841 -43.421 1.00 46.56 94 PRO A O 1
ATOM 735 N N . SER A 1 95 ? 35.741 33.315 -44.700 1.00 38.19 95 SER A N 1
ATOM 736 C CA . SER A 1 95 ? 36.703 33.399 -45.798 1.00 38.19 95 SER A CA 1
ATOM 737 C C . SER A 1 95 ? 37.887 34.299 -45.428 1.00 38.19 95 SER A C 1
ATOM 739 O O . SER A 1 95 ? 37.751 35.519 -45.380 1.00 38.19 95 SER A O 1
ATOM 741 N N . THR A 1 96 ? 39.072 33.722 -45.247 1.00 48.00 96 THR A N 1
ATOM 742 C CA . THR A 1 96 ? 40.349 34.419 -45.453 1.00 48.00 96 THR A CA 1
ATOM 743 C C . THR A 1 96 ? 40.803 34.171 -46.888 1.00 48.00 96 THR A C 1
ATOM 745 O O . THR A 1 96 ? 41.480 33.194 -47.194 1.00 48.00 96 THR A O 1
ATOM 748 N N . SER A 1 97 ? 40.384 35.056 -47.791 1.00 42.91 97 SER A N 1
ATOM 749 C CA . SER A 1 97 ? 40.735 35.005 -49.211 1.00 42.91 97 SER A CA 1
ATOM 750 C C . SER A 1 97 ? 41.877 35.977 -49.502 1.00 42.91 97 SER A C 1
ATOM 752 O O . SER A 1 97 ? 41.642 37.148 -49.796 1.00 42.91 97 SER A O 1
ATOM 754 N N . THR A 1 98 ? 43.118 35.496 -49.482 1.00 39.88 98 THR A N 1
ATOM 755 C CA . THR A 1 98 ? 44.151 36.023 -50.380 1.00 39.88 98 THR A CA 1
ATOM 756 C C . THR A 1 98 ? 43.925 35.379 -51.741 1.00 39.88 98 THR A C 1
ATOM 758 O O . THR A 1 98 ? 44.052 34.169 -51.913 1.00 39.88 98 THR A O 1
ATOM 761 N N . ALA A 1 99 ? 43.506 36.193 -52.706 1.00 46.88 99 ALA A N 1
ATOM 762 C CA . ALA A 1 99 ? 43.264 35.764 -54.071 1.00 46.88 99 ALA A CA 1
ATOM 763 C C . ALA A 1 99 ? 44.560 35.271 -54.729 1.00 46.88 99 ALA A C 1
ATOM 765 O O . ALA A 1 99 ? 45.579 35.957 -54.712 1.00 46.88 99 ALA A O 1
ATOM 766 N N . THR A 1 100 ? 44.502 34.120 -55.390 1.00 36.12 100 THR A N 1
ATOM 767 C CA . THR A 1 100 ? 45.299 33.868 -56.595 1.00 36.12 100 THR A CA 1
ATOM 768 C C . THR A 1 100 ? 44.602 32.799 -57.417 1.00 36.12 100 THR A C 1
ATOM 770 O O . THR A 1 100 ? 44.449 31.651 -57.010 1.00 36.12 100 THR A O 1
ATOM 773 N N . ALA A 1 101 ? 44.119 33.222 -58.580 1.00 48.62 101 ALA A N 1
ATOM 774 C CA . ALA A 1 101 ? 43.574 32.344 -59.591 1.00 48.62 101 ALA A CA 1
ATOM 775 C C . ALA A 1 101 ? 44.674 31.412 -60.109 1.00 48.62 101 ALA A C 1
ATOM 777 O O . ALA A 1 101 ? 45.706 31.884 -60.577 1.00 48.62 101 ALA A O 1
ATOM 778 N N . SER A 1 102 ? 44.439 30.102 -60.083 1.00 42.12 102 SER A N 1
ATOM 779 C CA . SER A 1 102 ? 45.003 29.204 -61.089 1.00 42.12 102 SER A CA 1
ATOM 780 C C . SER A 1 102 ? 44.256 27.869 -61.132 1.00 42.12 102 SER A C 1
ATOM 782 O O . SER A 1 102 ? 44.100 27.172 -60.139 1.00 42.12 102 SER A O 1
ATOM 784 N N . ASN A 1 103 ? 43.832 27.547 -62.352 1.00 45.41 103 ASN A N 1
ATOM 785 C CA . ASN A 1 103 ? 43.684 26.213 -62.921 1.00 45.41 103 ASN A CA 1
ATOM 786 C C . ASN A 1 103 ? 42.587 25.294 -62.367 1.00 45.41 103 ASN A C 1
ATOM 788 O O . ASN A 1 103 ? 42.750 24.521 -61.428 1.00 45.41 103 ASN A O 1
ATOM 792 N N . ALA A 1 104 ? 41.492 25.281 -63.129 1.00 49.22 104 ALA A N 1
ATOM 793 C CA . ALA A 1 104 ? 40.601 24.146 -63.280 1.00 49.22 104 ALA A CA 1
ATOM 794 C C . ALA A 1 104 ? 41.372 22.915 -63.794 1.00 49.22 104 ALA A C 1
ATOM 796 O O . ALA A 1 104 ? 41.483 22.680 -64.994 1.00 49.22 104 ALA A O 1
ATOM 797 N N . LEU A 1 105 ? 41.888 22.106 -62.876 1.00 46.44 105 LEU A N 1
ATOM 798 C CA . LEU A 1 105 ? 42.208 20.705 -63.111 1.00 46.44 105 LEU A CA 1
ATOM 799 C C . LEU A 1 105 ? 42.117 19.996 -61.761 1.00 46.44 105 LEU A C 1
ATOM 801 O O . LEU A 1 105 ? 42.870 20.349 -60.863 1.00 46.44 105 LEU A O 1
ATOM 805 N N . THR A 1 106 ? 41.163 19.060 -61.637 1.00 51.00 106 THR A N 1
ATOM 806 C CA . THR A 1 106 ? 41.023 17.956 -60.639 1.00 51.00 106 THR A CA 1
ATOM 807 C C . THR A 1 106 ? 39.566 17.670 -60.216 1.00 51.00 106 THR A C 1
ATOM 809 O O . THR A 1 106 ? 39.281 17.285 -59.089 1.00 51.00 106 THR A O 1
ATOM 812 N N . THR A 1 107 ? 38.604 17.701 -61.148 1.00 49.25 107 THR A N 1
ATOM 813 C CA . THR A 1 107 ? 37.251 17.135 -60.903 1.00 49.25 107 THR A CA 1
ATOM 814 C C . THR A 1 107 ? 37.254 15.597 -60.730 1.00 49.25 107 THR A C 1
ATOM 816 O O . THR A 1 107 ? 36.265 15.005 -60.305 1.00 49.25 107 THR A O 1
ATOM 819 N N . SER A 1 108 ? 38.377 14.918 -60.997 1.00 51.22 108 SER A N 1
ATOM 820 C CA . SER A 1 108 ? 38.487 13.457 -60.871 1.00 51.22 108 SER A CA 1
ATOM 821 C C . SER A 1 108 ? 39.006 12.963 -59.512 1.00 51.22 108 SER A C 1
ATOM 823 O O . SER A 1 108 ? 38.820 11.787 -59.205 1.00 51.22 108 SER A O 1
ATOM 825 N N . GLN A 1 109 ? 39.650 13.803 -58.693 1.00 50.47 109 GLN A N 1
ATOM 826 C CA . GLN A 1 109 ? 40.292 13.347 -57.446 1.00 50.47 109 GLN A CA 1
ATOM 827 C C . GLN A 1 109 ? 39.356 13.353 -56.225 1.00 50.47 109 GLN A C 1
ATOM 829 O O . GLN A 1 109 ? 39.571 12.580 -55.298 1.00 50.47 109 GLN A O 1
ATOM 834 N N . PHE A 1 110 ? 38.251 14.103 -56.256 1.00 47.59 110 PHE A N 1
ATOM 835 C CA . PHE A 1 110 ? 37.273 14.136 -55.157 1.00 47.59 110 PHE A CA 1
ATOM 836 C C . PHE A 1 110 ? 36.230 13.004 -55.181 1.00 47.59 110 PHE A C 1
ATOM 838 O O . PHE A 1 110 ? 35.551 12.776 -54.183 1.00 47.59 110 PHE A O 1
ATOM 845 N N . ARG A 1 111 ? 36.100 12.243 -56.279 1.00 52.19 111 ARG A N 1
ATOM 846 C CA . ARG A 1 111 ? 35.128 11.129 -56.349 1.00 52.19 111 ARG A CA 1
ATOM 847 C C . ARG A 1 111 ? 35.602 9.852 -55.645 1.00 52.19 111 ARG A C 1
ATOM 849 O O . ARG A 1 111 ? 34.764 9.049 -55.254 1.00 52.19 111 ARG A O 1
ATOM 856 N N . ASN A 1 112 ? 36.910 9.678 -55.445 1.00 50.84 112 ASN A N 1
ATOM 857 C CA . ASN A 1 112 ? 37.480 8.420 -54.942 1.00 50.84 112 ASN A CA 1
ATOM 858 C C . ASN A 1 112 ? 37.654 8.369 -53.409 1.00 50.84 112 ASN A C 1
ATOM 860 O O . ASN A 1 112 ? 37.724 7.277 -52.855 1.00 50.84 112 ASN A O 1
ATOM 864 N N . ASN A 1 113 ? 37.637 9.516 -52.716 1.00 58.97 113 ASN A N 1
ATOM 865 C CA . ASN A 1 113 ? 37.694 9.582 -51.243 1.00 58.97 113 ASN A CA 1
ATOM 866 C C . ASN A 1 113 ? 36.312 9.726 -50.574 1.00 58.97 113 ASN A C 1
ATOM 868 O O . ASN A 1 113 ? 36.163 9.407 -49.399 1.00 58.97 113 ASN A O 1
ATOM 872 N N . CYS A 1 114 ? 35.286 10.126 -51.330 1.00 64.25 114 CYS A N 1
ATOM 873 C CA . CYS A 1 114 ? 33.914 10.306 -50.839 1.00 64.25 114 CYS A CA 1
ATOM 874 C C . CYS A 1 114 ? 33.270 8.989 -50.361 1.00 64.25 114 CYS A C 1
ATOM 876 O O . CYS A 1 114 ? 32.494 8.972 -49.409 1.00 64.25 114 CYS A O 1
ATOM 878 N N . TRP A 1 115 ? 33.627 7.864 -50.988 1.00 79.19 115 TRP A N 1
ATOM 879 C CA . TRP A 1 115 ? 33.067 6.559 -50.634 1.00 79.19 115 TRP A CA 1
ATOM 880 C C . TRP A 1 115 ? 33.566 6.042 -49.279 1.00 79.19 115 TRP A C 1
ATOM 882 O O . TRP A 1 115 ? 32.788 5.481 -48.512 1.00 79.19 115 TRP A O 1
ATOM 892 N N . TYR A 1 116 ? 34.845 6.255 -48.957 1.00 81.44 116 TYR A N 1
ATOM 893 C CA . TYR A 1 116 ? 35.405 5.843 -47.668 1.00 81.44 116 TYR A CA 1
ATOM 894 C C . TYR A 1 116 ? 34.797 6.639 -46.516 1.00 81.44 116 TYR A C 1
ATOM 896 O O . TYR A 1 116 ? 34.426 6.054 -45.505 1.00 81.44 116 TYR A O 1
ATOM 904 N N . GLU A 1 117 ? 34.630 7.946 -46.691 1.00 84.75 117 GLU A N 1
ATOM 905 C CA . GLU A 1 117 ? 34.001 8.814 -45.697 1.00 84.75 117 GLU A CA 1
ATOM 906 C C . GLU A 1 117 ? 32.520 8.464 -45.486 1.00 84.75 117 GLU A C 1
ATOM 908 O O . GLU A 1 117 ? 32.086 8.270 -44.350 1.00 84.75 117 GLU A O 1
ATOM 913 N N . ALA A 1 118 ? 31.766 8.254 -46.570 1.00 89.56 118 ALA A N 1
ATOM 914 C CA . ALA A 1 118 ? 30.384 7.783 -46.494 1.00 89.56 118 ALA A CA 1
ATOM 915 C C . ALA A 1 118 ? 30.269 6.407 -45.811 1.00 89.56 118 ALA A C 1
ATOM 917 O O . ALA A 1 118 ? 29.338 6.170 -45.044 1.00 89.56 118 ALA A O 1
ATOM 918 N N . LYS A 1 119 ? 31.231 5.505 -46.037 1.00 90.81 119 LYS A N 1
ATOM 919 C CA . LYS A 1 119 ? 31.284 4.198 -45.371 1.00 90.81 119 LYS A CA 1
ATOM 920 C C . LYS A 1 119 ? 31.566 4.320 -43.870 1.00 90.81 119 LYS A C 1
ATOM 922 O O . LYS A 1 119 ? 30.956 3.595 -43.093 1.00 90.81 119 LYS A O 1
ATOM 927 N N . GLN A 1 120 ? 32.447 5.230 -43.451 1.00 93.62 120 GLN A N 1
ATOM 928 C CA . GLN A 1 120 ? 32.689 5.491 -42.025 1.00 93.62 120 GLN A CA 1
ATOM 929 C C . GLN A 1 120 ? 31.437 6.049 -41.336 1.00 93.62 120 GLN A C 1
ATOM 931 O O . GLN A 1 120 ? 31.077 5.601 -40.252 1.00 93.62 120 GLN A O 1
ATOM 936 N N . GLN A 1 121 ? 30.735 6.973 -41.996 1.00 93.38 121 GLN A N 1
ATOM 937 C CA . GLN A 1 121 ? 29.458 7.504 -41.513 1.00 93.38 121 GLN A CA 1
ATOM 938 C C . GLN A 1 121 ? 28.391 6.405 -41.386 1.00 93.38 121 GLN A C 1
ATOM 940 O O . GLN A 1 121 ? 27.680 6.362 -40.387 1.00 93.38 121 GLN A O 1
ATOM 945 N N . LEU A 1 122 ? 28.312 5.486 -42.356 1.00 94.31 122 LEU A N 1
ATOM 946 C CA . LEU A 1 122 ? 27.397 4.345 -42.305 1.00 94.31 122 LEU A CA 1
ATOM 947 C C . LEU A 1 122 ? 27.686 3.442 -41.096 1.00 94.31 122 LEU A C 1
ATOM 949 O O . LEU A 1 122 ? 26.765 3.126 -40.357 1.00 94.31 122 LEU A O 1
ATOM 953 N N . ILE A 1 123 ? 28.955 3.094 -40.856 1.00 95.06 123 ILE A N 1
ATOM 954 C CA . ILE A 1 123 ? 29.363 2.254 -39.716 1.00 95.06 123 ILE A CA 1
ATOM 955 C C . ILE A 1 123 ? 28.989 2.917 -38.384 1.00 95.06 123 ILE A C 1
ATOM 957 O O . ILE A 1 123 ? 28.499 2.256 -37.473 1.00 95.06 123 ILE A O 1
ATOM 961 N N . LEU A 1 124 ? 29.194 4.232 -38.260 1.00 95.81 124 LEU A N 1
ATOM 962 C CA . LEU A 1 124 ? 28.796 4.976 -37.064 1.00 95.81 124 LEU A CA 1
ATOM 963 C C . LEU A 1 124 ? 27.279 4.959 -36.871 1.00 95.81 124 LEU A C 1
ATOM 965 O O . LEU A 1 124 ? 26.821 4.669 -35.773 1.00 95.81 124 LEU A O 1
ATOM 969 N N . LEU A 1 125 ? 26.506 5.210 -37.929 1.00 96.38 125 LEU A N 1
ATOM 970 C CA . LEU A 1 125 ? 25.044 5.159 -37.875 1.00 96.38 125 LEU A CA 1
ATOM 971 C C . LEU A 1 125 ? 24.534 3.760 -37.523 1.00 96.38 125 LEU A C 1
ATOM 973 O O . LEU A 1 125 ? 23.628 3.635 -36.705 1.00 96.38 125 LEU A O 1
ATOM 977 N N . GLU A 1 126 ? 25.122 2.715 -38.101 1.00 96.31 126 GLU A N 1
ATOM 978 C CA . GLU A 1 126 ? 24.805 1.323 -37.779 1.00 96.31 126 GLU A CA 1
ATOM 979 C C . GLU A 1 126 ? 25.065 1.027 -36.298 1.00 96.31 126 GLU A C 1
ATOM 981 O O . GLU A 1 126 ? 24.192 0.478 -35.625 1.00 96.31 126 GLU A O 1
ATOM 986 N N . ASN A 1 127 ? 26.209 1.465 -35.763 1.00 97.31 127 ASN A N 1
ATOM 987 C CA . ASN A 1 127 ? 26.539 1.315 -34.346 1.00 97.31 127 ASN A CA 1
ATOM 988 C C . ASN A 1 127 ? 25.581 2.101 -33.440 1.00 97.31 127 ASN A C 1
ATOM 990 O O . ASN A 1 127 ? 25.082 1.554 -32.461 1.00 97.31 127 ASN A O 1
ATOM 994 N N . THR A 1 128 ? 25.272 3.356 -33.776 1.00 96.94 128 THR A N 1
ATOM 995 C CA . THR A 1 128 ? 24.338 4.184 -32.999 1.00 96.94 128 THR A CA 1
ATOM 996 C C . THR A 1 128 ? 22.924 3.603 -33.017 1.00 96.94 128 THR A C 1
ATOM 998 O O . THR A 1 128 ? 22.258 3.569 -31.988 1.00 96.94 128 THR A O 1
ATOM 1001 N N . VAL A 1 129 ? 22.448 3.103 -34.160 1.00 98.06 129 VAL A N 1
ATOM 1002 C CA . VAL A 1 129 ? 21.135 2.446 -34.251 1.00 98.06 129 VAL A CA 1
ATOM 1003 C C . VAL A 1 129 ? 21.121 1.137 -33.460 1.00 98.06 129 VAL A C 1
ATOM 1005 O O . VAL A 1 129 ? 20.124 0.842 -32.800 1.00 98.06 129 VAL A O 1
ATOM 1008 N N . ALA A 1 130 ? 22.213 0.368 -33.485 1.00 97.69 130 ALA A N 1
ATOM 1009 C CA . ALA A 1 130 ? 22.344 -0.834 -32.669 1.00 97.69 130 ALA A CA 1
ATOM 1010 C C . ALA A 1 130 ? 22.288 -0.507 -31.167 1.00 97.69 130 ALA A C 1
ATOM 1012 O O . ALA A 1 130 ? 21.560 -1.168 -30.430 1.00 97.69 130 ALA A O 1
ATOM 1013 N N . GLU A 1 131 ? 22.979 0.545 -30.726 1.00 97.88 131 GLU A N 1
ATOM 1014 C CA . GLU A 1 131 ? 22.950 1.021 -29.340 1.00 97.88 131 GLU A CA 1
ATOM 1015 C C . GLU A 1 131 ? 21.550 1.495 -28.920 1.00 97.88 131 GLU A C 1
ATOM 1017 O O . GLU A 1 131 ? 21.035 1.060 -27.891 1.00 97.88 131 GLU A O 1
ATOM 1022 N N . ILE A 1 132 ? 20.880 2.304 -29.752 1.00 98.06 132 ILE A N 1
ATOM 1023 C CA . ILE A 1 132 ? 19.499 2.753 -29.506 1.00 98.06 132 ILE A CA 1
ATOM 1024 C C . ILE A 1 132 ? 18.553 1.557 -29.361 1.00 98.06 132 ILE A C 1
ATOM 1026 O O . ILE A 1 132 ? 17.689 1.555 -28.484 1.00 98.06 132 ILE A O 1
ATOM 1030 N N . LYS A 1 133 ? 18.711 0.532 -30.204 1.00 97.88 133 LYS A N 1
ATOM 1031 C CA . LYS A 1 133 ? 17.882 -0.672 -30.139 1.00 97.88 133 LYS A CA 1
ATOM 1032 C C . LYS A 1 133 ? 18.098 -1.442 -28.837 1.00 97.88 133 LYS A C 1
ATOM 1034 O O . LYS A 1 133 ? 17.121 -1.831 -28.211 1.00 97.88 133 LYS A O 1
ATOM 1039 N N . LEU A 1 134 ? 19.349 -1.619 -28.411 1.00 97.75 134 LEU A N 1
ATOM 1040 C CA . LEU A 1 134 ? 19.665 -2.301 -27.153 1.00 97.75 134 LEU A CA 1
ATOM 1041 C C . LEU A 1 134 ? 19.084 -1.568 -25.941 1.00 97.75 134 LEU A C 1
ATOM 1043 O O . LEU A 1 134 ? 18.530 -2.210 -25.055 1.00 97.75 134 LEU A O 1
ATOM 1047 N N . LEU A 1 135 ? 19.169 -0.235 -25.917 1.00 97.06 135 LEU A N 1
ATOM 1048 C CA . LEU A 1 135 ? 18.562 0.568 -24.854 1.00 97.06 135 LEU A CA 1
ATOM 1049 C C . LEU A 1 135 ? 17.036 0.448 -24.855 1.00 97.06 135 LEU A C 1
ATOM 1051 O O . LEU A 1 135 ? 16.446 0.267 -23.797 1.00 97.06 135 LEU A O 1
ATOM 1055 N N . TYR A 1 136 ? 16.395 0.488 -26.026 1.00 97.25 136 TYR A N 1
ATOM 1056 C CA . TYR A 1 136 ? 14.945 0.315 -26.126 1.00 97.25 136 TYR A CA 1
ATOM 1057 C C . TYR A 1 136 ? 14.494 -1.074 -25.663 1.00 97.25 136 TYR A C 1
ATOM 1059 O O . TYR A 1 136 ? 13.543 -1.185 -24.892 1.00 97.25 136 TYR A O 1
ATOM 1067 N N . ASP A 1 137 ? 15.184 -2.129 -26.098 1.00 95.56 137 ASP A N 1
ATOM 1068 C CA . ASP A 1 137 ? 14.875 -3.499 -25.688 1.00 95.56 137 ASP A CA 1
ATOM 1069 C C . ASP A 1 137 ? 15.062 -3.657 -24.163 1.00 95.56 137 ASP A C 1
ATOM 1071 O O . ASP A 1 137 ? 14.180 -4.192 -23.488 1.00 95.56 137 ASP A O 1
ATOM 1075 N N . ALA A 1 138 ? 16.130 -3.082 -23.592 1.00 97.25 138 ALA A N 1
ATOM 1076 C CA . ALA A 1 138 ? 16.351 -3.044 -22.145 1.00 97.25 138 ALA A CA 1
ATOM 1077 C C . ALA A 1 138 ? 15.270 -2.241 -21.395 1.00 97.25 138 ALA A C 1
ATOM 1079 O O . ALA A 1 138 ? 14.812 -2.657 -20.331 1.00 97.25 138 ALA A O 1
ATOM 1080 N N . ASP A 1 139 ? 14.819 -1.106 -21.930 1.00 96.44 139 ASP A N 1
ATOM 1081 C CA . ASP A 1 139 ? 13.751 -0.291 -21.339 1.00 96.44 139 ASP A CA 1
ATOM 1082 C C . ASP A 1 139 ? 12.413 -1.027 -21.338 1.00 96.44 139 ASP A C 1
ATOM 1084 O O . ASP A 1 139 ? 11.705 -1.035 -20.328 1.00 96.44 139 ASP A O 1
ATOM 1088 N N . VAL A 1 140 ? 12.098 -1.714 -22.436 1.00 98.19 140 VAL A N 1
ATOM 1089 C CA . VAL A 1 140 ? 10.909 -2.561 -22.547 1.00 98.19 140 VAL A CA 1
ATOM 1090 C C . VAL A 1 140 ? 10.962 -3.710 -21.538 1.00 98.19 140 VAL A C 1
ATOM 1092 O O . VAL A 1 140 ? 9.939 -4.047 -20.936 1.00 98.19 140 VAL A O 1
ATOM 1095 N N . GLU A 1 141 ? 12.126 -4.322 -21.329 1.00 96.69 141 GLU A N 1
ATOM 1096 C CA . GLU A 1 141 ? 12.305 -5.371 -20.322 1.00 96.69 141 GLU A CA 1
ATOM 1097 C C . GLU A 1 141 ? 12.153 -4.837 -18.895 1.00 96.69 141 GLU A C 1
ATOM 1099 O O . GLU A 1 141 ? 11.439 -5.445 -18.095 1.00 96.69 141 GLU A O 1
ATOM 1104 N N . ARG A 1 142 ? 12.726 -3.668 -18.583 1.00 96.69 142 ARG A N 1
ATOM 1105 C CA . ARG A 1 142 ? 12.545 -3.006 -17.280 1.00 96.69 142 ARG A CA 1
ATOM 1106 C C . ARG A 1 142 ? 11.083 -2.664 -17.009 1.00 96.69 142 ARG A C 1
ATOM 1108 O O . ARG A 1 142 ? 10.598 -2.889 -15.902 1.00 96.69 142 ARG A O 1
ATOM 1115 N N . GLU A 1 143 ? 10.358 -2.168 -18.010 1.00 97.00 143 GLU A N 1
ATOM 1116 C CA . GLU A 1 143 ? 8.934 -1.851 -17.872 1.00 97.00 143 GLU A CA 1
ATOM 1117 C C . GLU A 1 143 ? 8.088 -3.116 -17.652 1.00 97.00 143 GLU A C 1
ATOM 1119 O O . GLU A 1 143 ? 7.173 -3.124 -16.825 1.00 97.00 143 GLU A O 1
ATOM 1124 N N . LYS A 1 144 ? 8.404 -4.214 -18.350 1.00 97.94 144 LYS A N 1
ATOM 1125 C CA . LYS A 1 144 ? 7.753 -5.513 -18.122 1.00 97.94 144 LYS A CA 1
ATOM 1126 C C . LYS A 1 144 ? 8.035 -6.046 -16.717 1.00 97.94 144 LYS A C 1
ATOM 1128 O O . LYS A 1 144 ? 7.093 -6.460 -16.047 1.00 97.94 144 LYS A O 1
ATOM 1133 N N . ALA A 1 145 ? 9.285 -5.977 -16.260 1.00 97.12 145 ALA A N 1
ATOM 1134 C CA . ALA A 1 145 ? 9.676 -6.409 -14.920 1.00 97.12 145 ALA A CA 1
ATOM 1135 C C . ALA A 1 145 ? 8.977 -5.586 -13.825 1.00 97.12 145 ALA A C 1
ATOM 1137 O O . ALA A 1 145 ? 8.456 -6.155 -12.870 1.00 97.12 145 ALA A O 1
ATOM 1138 N N . SER A 1 146 ? 8.877 -4.262 -13.993 1.00 96.44 146 SER A N 1
ATOM 1139 C CA . SER A 1 146 ? 8.149 -3.387 -13.065 1.00 96.44 146 SER A CA 1
ATOM 1140 C C . SER A 1 146 ? 6.659 -3.736 -12.995 1.00 96.44 146 SER A C 1
ATOM 1142 O O . SER A 1 146 ? 6.117 -3.873 -11.899 1.00 96.44 146 SER A O 1
ATOM 1144 N N . LYS A 1 147 ? 6.004 -3.975 -14.139 1.00 98.06 147 LYS A N 1
ATOM 1145 C CA . LYS A 1 147 ? 4.595 -4.406 -14.177 1.00 98.06 147 LYS A CA 1
ATOM 1146 C C . LYS A 1 147 ? 4.386 -5.773 -13.531 1.00 98.06 147 LYS A C 1
ATOM 1148 O O . LYS A 1 147 ? 3.374 -5.988 -12.866 1.00 98.06 147 LYS A O 1
ATOM 1153 N N . GLU A 1 148 ? 5.317 -6.703 -13.722 1.00 97.56 148 GLU A N 1
ATOM 1154 C CA . GLU A 1 148 ? 5.264 -8.017 -13.081 1.00 97.56 148 GLU A CA 1
ATOM 1155 C C . GLU A 1 148 ? 5.459 -7.914 -11.562 1.00 97.56 148 GLU A C 1
ATOM 1157 O O . GLU A 1 148 ? 4.720 -8.544 -10.804 1.00 97.56 148 GLU A O 1
ATOM 1162 N N . GLU A 1 149 ? 6.381 -7.068 -11.098 1.00 96.69 149 GLU A N 1
AT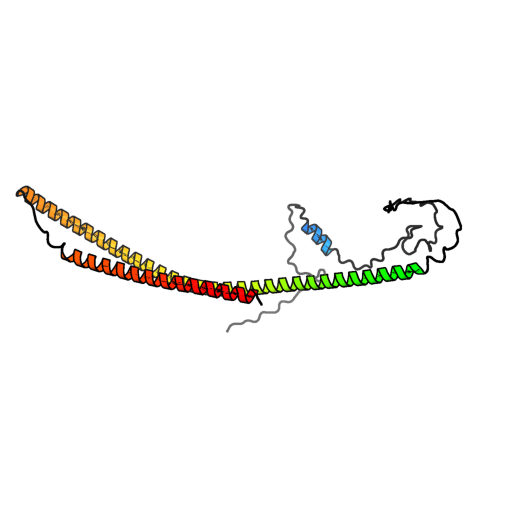OM 1163 C CA . GLU A 1 149 ? 6.591 -6.810 -9.674 1.00 96.69 149 GLU A CA 1
ATOM 1164 C C . GLU A 1 149 ? 5.370 -6.141 -9.028 1.00 96.69 149 GLU A C 1
ATOM 1166 O O . GLU A 1 149 ? 4.943 -6.554 -7.949 1.00 96.69 149 GLU A O 1
ATOM 1171 N N . GLU A 1 150 ? 4.762 -5.153 -9.685 1.00 97.31 150 GLU A N 1
ATOM 1172 C CA . GLU A 1 150 ? 3.516 -4.527 -9.231 1.00 97.31 150 GLU A CA 1
ATOM 1173 C C . GLU A 1 150 ? 2.359 -5.531 -9.191 1.00 97.31 150 GLU A C 1
ATOM 1175 O O . GLU A 1 150 ? 1.608 -5.576 -8.215 1.00 97.31 150 GLU A O 1
ATOM 1180 N N . ALA A 1 151 ? 2.234 -6.390 -10.207 1.00 97.56 151 ALA A N 1
ATOM 1181 C CA . ALA A 1 151 ? 1.234 -7.451 -10.221 1.00 97.56 151 ALA A CA 1
ATOM 1182 C C . ALA A 1 151 ? 1.466 -8.472 -9.094 1.00 97.56 151 ALA A C 1
ATOM 1184 O O . ALA A 1 151 ? 0.503 -8.925 -8.472 1.00 97.56 151 ALA A O 1
ATOM 1185 N N . ARG A 1 152 ? 2.724 -8.813 -8.792 1.00 97.38 152 ARG A N 1
ATOM 1186 C CA . ARG A 1 152 ? 3.088 -9.672 -7.657 1.00 97.38 152 ARG A CA 1
ATOM 1187 C C . ARG A 1 152 ? 2.722 -9.014 -6.326 1.00 97.38 152 ARG A C 1
ATOM 1189 O O . ARG A 1 152 ? 2.021 -9.634 -5.531 1.00 97.38 152 ARG A O 1
ATOM 1196 N N . LYS A 1 153 ? 3.107 -7.751 -6.117 1.00 97.88 153 LYS A N 1
ATOM 1197 C CA . LYS A 1 153 ? 2.762 -6.976 -4.912 1.00 97.88 153 LYS A CA 1
ATOM 1198 C C . LYS A 1 153 ? 1.253 -6.862 -4.724 1.00 97.88 153 LYS A C 1
ATOM 1200 O O . LYS A 1 153 ? 0.766 -7.020 -3.612 1.00 97.88 153 LYS A O 1
ATOM 1205 N N . LYS A 1 154 ? 0.500 -6.651 -5.807 1.00 98.12 154 LYS A N 1
ATOM 1206 C CA . LYS A 1 154 ? -0.965 -6.616 -5.767 1.00 98.12 154 LYS A CA 1
ATOM 1207 C C . LYS A 1 154 ? -1.555 -7.949 -5.300 1.00 98.12 154 LYS A C 1
ATOM 1209 O O . LYS A 1 154 ? -2.420 -7.947 -4.434 1.00 98.12 154 LYS A O 1
ATOM 1214 N N . ARG A 1 155 ? -1.062 -9.081 -5.814 1.00 97.06 155 ARG A N 1
ATOM 1215 C CA . ARG A 1 155 ? -1.505 -10.420 -5.375 1.00 97.06 155 ARG A CA 1
ATOM 1216 C C . ARG A 1 155 ? -1.182 -10.681 -3.902 1.00 97.06 155 ARG A C 1
ATOM 1218 O O . ARG A 1 155 ? -2.010 -11.242 -3.190 1.00 97.06 155 ARG A O 1
ATOM 1225 N N . GLU A 1 156 ? -0.001 -10.270 -3.445 1.00 96.25 156 GLU A N 1
ATOM 1226 C CA . GLU A 1 156 ? 0.407 -10.384 -2.038 1.00 96.25 156 GLU A CA 1
ATOM 1227 C C . GLU A 1 156 ? -0.454 -9.499 -1.122 1.00 96.25 156 GLU A C 1
ATOM 1229 O O . GLU A 1 156 ? -0.882 -9.955 -0.062 1.00 96.25 156 GLU A O 1
ATOM 1234 N N . ALA A 1 157 ? -0.773 -8.273 -1.549 1.00 97.94 157 ALA A N 1
ATOM 1235 C CA . ALA A 1 157 ? -1.656 -7.363 -0.824 1.00 97.94 157 ALA A CA 1
ATOM 1236 C C . ALA A 1 157 ? -3.091 -7.904 -0.730 1.00 97.94 157 ALA A C 1
ATOM 1238 O O . ALA A 1 157 ? -3.643 -7.966 0.364 1.00 97.94 157 ALA A O 1
ATOM 1239 N N . GLU A 1 158 ? -3.667 -8.376 -1.841 1.00 97.56 158 GLU A N 1
ATOM 1240 C CA . GLU A 1 158 ? -5.005 -8.990 -1.862 1.00 97.56 158 GLU A CA 1
ATOM 1241 C C . GLU A 1 158 ? -5.076 -10.231 -0.957 1.00 97.56 158 GLU A C 1
ATOM 1243 O O . GLU A 1 158 ? -6.077 -10.486 -0.284 1.00 97.56 158 GLU A O 1
ATOM 1248 N N . GLU A 1 159 ? -4.006 -11.026 -0.903 1.00 96.81 159 GLU A N 1
ATOM 1249 C CA . GLU A 1 159 ? -3.939 -12.163 0.004 1.00 96.81 159 GLU A CA 1
ATOM 1250 C C . GLU A 1 159 ? -3.794 -11.741 1.477 1.00 96.81 159 GLU A C 1
ATOM 1252 O O . GLU A 1 159 ? -4.432 -12.345 2.346 1.00 96.81 159 GLU A O 1
ATOM 1257 N N . LEU A 1 160 ? -2.986 -10.720 1.775 1.00 97.19 160 LEU A N 1
ATOM 1258 C CA . LEU A 1 160 ? -2.863 -10.169 3.124 1.00 97.19 160 LEU A CA 1
ATOM 1259 C C . LEU A 1 160 ? -4.201 -9.597 3.610 1.00 97.19 160 LEU A C 1
ATOM 1261 O O . LEU A 1 160 ? -4.595 -9.867 4.744 1.00 97.19 160 LEU A O 1
ATOM 1265 N N . GLU A 1 161 ? -4.932 -8.894 2.745 1.00 96.62 161 GLU A N 1
ATOM 1266 C CA . GLU A 1 161 ? -6.269 -8.377 3.040 1.00 96.62 161 GLU A CA 1
ATOM 1267 C C . GLU A 1 161 ? -7.264 -9.501 3.330 1.00 96.62 161 GLU A C 1
ATOM 1269 O O . GLU A 1 161 ? -8.001 -9.410 4.310 1.00 96.62 161 GLU A O 1
ATOM 1274 N N . ARG A 1 162 ? -7.254 -10.603 2.563 1.00 96.00 162 ARG A N 1
ATOM 1275 C CA . ARG A 1 162 ? -8.073 -11.784 2.897 1.00 96.00 162 ARG A CA 1
ATOM 1276 C C . ARG A 1 162 ? -7.720 -12.351 4.271 1.00 96.00 162 ARG A C 1
ATOM 1278 O O . ARG A 1 162 ? -8.613 -12.640 5.061 1.00 96.00 162 ARG A O 1
ATOM 1285 N N . ARG A 1 163 ? -6.426 -12.488 4.583 1.00 94.69 163 ARG A N 1
ATOM 1286 C CA . ARG A 1 163 ? -5.980 -12.988 5.897 1.00 94.69 163 ARG A CA 1
ATOM 1287 C C . ARG A 1 163 ? -6.409 -12.063 7.033 1.00 94.69 163 ARG A C 1
ATOM 1289 O O . ARG A 1 163 ? -6.768 -12.529 8.114 1.00 94.69 163 ARG A O 1
ATOM 1296 N N . GLU A 1 164 ? -6.357 -10.756 6.808 1.00 95.00 164 GLU A N 1
ATOM 1297 C CA . GLU A 1 164 ? -6.806 -9.769 7.780 1.00 95.00 164 GLU A CA 1
ATOM 1298 C C . GLU A 1 164 ? -8.328 -9.752 7.930 1.00 95.00 164 GLU A C 1
ATOM 1300 O O . GLU A 1 164 ? -8.808 -9.656 9.058 1.00 95.00 164 GLU A O 1
ATOM 1305 N N . HIS A 1 165 ? -9.078 -9.893 6.840 1.00 95.81 165 HIS A N 1
ATOM 1306 C CA . HIS A 1 165 ? -10.530 -10.017 6.868 1.00 95.81 165 HIS A CA 1
ATOM 1307 C C . HIS A 1 165 ? -10.962 -11.204 7.740 1.00 95.81 165 HIS A C 1
ATOM 1309 O O . HIS A 1 165 ? -11.728 -11.016 8.681 1.00 95.81 165 HIS A O 1
ATOM 1315 N N . ASP A 1 166 ? -10.387 -12.390 7.528 1.00 94.56 166 ASP A N 1
ATOM 1316 C CA . ASP A 1 166 ? -10.713 -13.595 8.309 1.00 94.56 166 ASP A CA 1
ATOM 1317 C C . ASP A 1 166 ? -10.321 -13.464 9.795 1.00 94.56 166 ASP A C 1
ATOM 1319 O O . ASP A 1 166 ? -10.924 -14.067 10.691 1.00 94.56 166 ASP A O 1
ATOM 1323 N N . ARG A 1 167 ? -9.273 -12.686 10.095 1.00 96.19 167 ARG A N 1
ATOM 1324 C CA . ARG A 1 167 ? -8.890 -12.344 11.473 1.00 96.19 167 ARG A CA 1
ATOM 1325 C C . ARG A 1 167 ? -9.908 -11.391 12.102 1.00 96.19 167 ARG A C 1
ATOM 1327 O O . ARG A 1 167 ? -10.389 -11.682 13.196 1.00 96.19 167 ARG A O 1
ATOM 1334 N N . LYS A 1 168 ? -10.267 -10.311 11.406 1.00 97.25 168 LYS A N 1
ATOM 1335 C CA . LYS A 1 168 ? -11.266 -9.335 11.862 1.00 97.25 168 LYS A CA 1
ATOM 1336 C C . LYS A 1 168 ? -12.631 -9.974 12.057 1.00 97.25 168 LYS A C 1
ATOM 1338 O O . LYS A 1 168 ? -13.257 -9.718 13.072 1.00 97.25 168 LYS A O 1
ATOM 1343 N N . GLU A 1 169 ? -13.066 -10.859 11.165 1.00 96.44 169 GLU A N 1
ATOM 1344 C CA . GLU A 1 169 ? -14.355 -11.544 11.290 1.00 96.44 169 GLU A CA 1
ATOM 1345 C C . GLU A 1 169 ? -14.428 -12.375 12.579 1.00 96.44 169 GLU A C 1
ATOM 1347 O O . GLU A 1 169 ? -15.419 -12.321 13.308 1.00 96.44 169 GLU A O 1
ATOM 1352 N N . ARG A 1 170 ? -13.347 -13.087 12.925 1.00 96.75 170 ARG A N 1
ATOM 1353 C CA . ARG A 1 170 ? -13.253 -13.813 14.201 1.00 96.75 170 ARG A CA 1
ATOM 1354 C C . ARG A 1 170 ? -13.274 -12.873 15.399 1.00 96.75 170 ARG A C 1
ATOM 1356 O O . ARG A 1 170 ? -14.032 -13.107 16.340 1.00 96.75 170 ARG A O 1
ATOM 1363 N N . GLU A 1 171 ? -12.464 -11.819 15.368 1.00 96.50 171 GLU A N 1
ATOM 1364 C CA . GLU A 1 171 ? -12.421 -10.812 16.432 1.00 96.50 171 GLU A CA 1
ATOM 1365 C C . GLU A 1 171 ? -13.784 -10.131 16.615 1.00 96.50 171 GLU A C 1
ATOM 1367 O O . GLU A 1 171 ? -14.235 -9.966 17.744 1.00 96.50 171 GLU A O 1
ATOM 1372 N N . ASP A 1 172 ? -14.493 -9.822 15.532 1.00 96.38 172 ASP A N 1
ATOM 1373 C CA . ASP A 1 172 ? -15.806 -9.184 15.556 1.00 96.38 172 ASP A CA 1
ATOM 1374 C C . ASP A 1 172 ? -16.908 -10.132 16.028 1.00 96.38 172 ASP A C 1
ATOM 1376 O O . ASP A 1 172 ? -17.812 -9.699 16.741 1.00 96.38 172 ASP A O 1
ATOM 1380 N N . MET A 1 173 ? -16.827 -11.429 15.717 1.00 95.81 173 MET A N 1
ATOM 1381 C CA . MET A 1 173 ? -17.703 -12.431 16.331 1.00 95.81 173 MET A CA 1
ATOM 1382 C C . MET A 1 173 ? -17.503 -12.487 17.852 1.00 95.81 173 MET A C 1
ATOM 1384 O O . MET A 1 173 ? -18.479 -12.459 18.606 1.00 95.81 173 MET A O 1
ATOM 1388 N N . HIS A 1 174 ? -16.251 -12.508 18.320 1.00 95.19 174 HIS A N 1
ATOM 1389 C CA . HIS A 1 174 ? -15.943 -12.474 19.752 1.00 95.19 174 HIS A CA 1
ATOM 1390 C C . HIS A 1 174 ? -16.379 -11.160 20.410 1.00 95.19 174 HIS A C 1
ATOM 1392 O O . HIS A 1 174 ? -16.940 -11.182 21.508 1.00 95.19 174 HIS A O 1
ATOM 1398 N N . ARG A 1 175 ? -16.170 -10.028 19.732 1.00 97.69 175 ARG A N 1
ATOM 1399 C CA . ARG A 1 175 ? -16.583 -8.698 20.184 1.00 97.69 175 ARG A CA 1
ATOM 1400 C C . ARG A 1 175 ? -18.094 -8.625 20.345 1.00 97.69 175 ARG A C 1
ATOM 1402 O O . ARG A 1 175 ? -18.551 -8.294 21.428 1.00 97.69 175 ARG A O 1
ATOM 1409 N N . LYS A 1 176 ? -18.861 -9.030 19.328 1.00 97.75 176 LYS A N 1
ATOM 1410 C CA . LYS A 1 176 ? -20.331 -9.064 19.382 1.00 97.75 176 LYS A CA 1
ATOM 1411 C C . LYS A 1 176 ? -20.838 -9.951 20.509 1.00 97.75 176 LYS A C 1
ATOM 1413 O O . LYS A 1 176 ? -21.752 -9.570 21.226 1.00 97.75 176 LYS A O 1
ATOM 1418 N N . MET A 1 177 ? -20.219 -11.113 20.717 1.00 96.06 177 MET A N 1
ATOM 1419 C CA . MET A 1 177 ? -20.579 -11.986 21.836 1.00 96.06 177 MET A CA 1
ATOM 1420 C C . MET A 1 177 ? -20.318 -11.316 23.196 1.00 96.06 177 MET A C 1
ATOM 1422 O O . MET A 1 177 ? -21.136 -11.440 24.110 1.00 96.06 177 MET A O 1
ATOM 1426 N N . MET A 1 178 ? -19.196 -10.604 23.340 1.00 93.69 178 MET A N 1
ATOM 1427 C CA . MET A 1 178 ? -18.872 -9.847 24.552 1.00 93.69 178 MET A CA 1
ATOM 1428 C C . MET A 1 178 ? -19.828 -8.665 24.751 1.00 93.69 178 MET A C 1
ATOM 1430 O O . MET A 1 178 ? -20.314 -8.465 25.861 1.00 93.69 178 MET A O 1
ATOM 1434 N N . GLU A 1 179 ? -20.145 -7.930 23.686 1.00 96.81 179 GLU A N 1
ATOM 1435 C CA . GLU A 1 179 ? -21.119 -6.836 23.680 1.00 96.81 179 GLU A CA 1
ATOM 1436 C C . GLU A 1 179 ? -22.517 -7.334 24.066 1.00 96.81 179 GLU A C 1
ATOM 1438 O O . GLU A 1 179 ? -23.156 -6.737 24.927 1.00 96.81 179 GLU A O 1
ATOM 1443 N N . ASP A 1 180 ? -22.971 -8.469 23.530 1.00 97.69 180 ASP A N 1
ATOM 1444 C CA . ASP A 1 180 ? -24.255 -9.083 23.884 1.00 97.69 180 ASP A CA 1
ATOM 1445 C C . ASP A 1 180 ? -24.300 -9.520 25.351 1.00 97.69 180 ASP A C 1
ATOM 1447 O O . ASP A 1 180 ? -25.322 -9.359 26.028 1.00 97.69 180 ASP A O 1
ATOM 1451 N N . MET A 1 181 ? -23.204 -10.091 25.858 1.00 94.94 181 MET A N 1
ATOM 1452 C CA . MET A 1 181 ? -23.094 -10.467 27.265 1.00 94.94 181 MET A CA 1
ATOM 1453 C C . MET A 1 181 ? -23.102 -9.228 28.163 1.00 94.94 181 MET A C 1
ATOM 1455 O O . MET A 1 181 ? -23.824 -9.211 29.160 1.00 94.94 181 MET A O 1
ATOM 1459 N N . ASN A 1 182 ? -22.365 -8.182 27.788 1.00 95.56 182 ASN A N 1
ATOM 1460 C CA . ASN A 1 182 ? -22.324 -6.926 28.523 1.00 95.56 182 ASN A CA 1
ATOM 1461 C C . ASN A 1 182 ? -23.685 -6.218 28.496 1.00 95.56 182 ASN A C 1
ATOM 1463 O O . ASN A 1 182 ? -24.176 -5.810 29.537 1.00 95.56 182 ASN A O 1
ATOM 1467 N N . MET A 1 183 ? -24.372 -6.183 27.355 1.00 97.31 183 MET A N 1
ATOM 1468 C CA . MET A 1 183 ? -25.711 -5.601 27.240 1.00 97.31 183 MET A CA 1
ATOM 1469 C C . MET A 1 183 ? -26.749 -6.377 28.067 1.00 97.31 183 MET A C 1
ATOM 1471 O O . MET A 1 183 ? -27.652 -5.788 28.664 1.00 97.31 183 MET A O 1
ATOM 1475 N N . LYS A 1 184 ? -26.642 -7.711 28.145 1.00 96.62 184 LYS A N 1
ATOM 1476 C CA . LYS A 1 184 ? -27.466 -8.517 29.066 1.00 96.62 184 LYS A CA 1
ATOM 1477 C C . LYS A 1 184 ? -27.136 -8.218 30.527 1.00 96.62 184 LYS A C 1
ATOM 1479 O O . LYS A 1 184 ? -28.054 -8.152 31.345 1.00 96.62 184 LYS A O 1
ATOM 1484 N N . TRP A 1 185 ? -25.856 -8.047 30.846 1.00 94.75 185 TRP A N 1
ATOM 1485 C CA . TRP A 1 185 ? -25.394 -7.688 32.182 1.00 94.75 185 TRP A CA 1
ATOM 1486 C C . TRP A 1 185 ? -25.893 -6.297 32.593 1.00 94.75 185 TRP A C 1
ATOM 1488 O O . TRP A 1 185 ? -26.497 -6.170 33.653 1.00 94.75 185 TRP A O 1
ATOM 1498 N N . GLU A 1 186 ? -25.789 -5.295 31.721 1.00 95.69 186 GLU A N 1
ATOM 1499 C CA . GLU A 1 186 ? -26.327 -3.945 31.923 1.00 95.69 186 GLU A CA 1
ATOM 1500 C C . GLU A 1 186 ? -27.838 -3.979 32.175 1.00 95.69 186 GLU A C 1
ATOM 1502 O O . GLU A 1 186 ? -28.300 -3.443 33.180 1.00 95.69 186 GLU A O 1
ATOM 1507 N N . LYS A 1 187 ? -28.609 -4.715 31.359 1.00 95.50 187 LYS A N 1
ATOM 1508 C CA . LYS A 1 187 ? -30.057 -4.907 31.581 1.00 95.50 187 LYS A CA 1
ATOM 1509 C C . LYS A 1 187 ? -30.371 -5.566 32.929 1.00 95.50 187 LYS A C 1
ATOM 1511 O O . LYS A 1 187 ? -31.364 -5.223 33.574 1.00 95.50 187 LYS A O 1
ATOM 1516 N N . MET A 1 188 ? -29.559 -6.533 33.361 1.00 90.75 188 MET A N 1
ATOM 1517 C CA . MET A 1 188 ? -29.712 -7.176 34.670 1.00 90.75 188 MET A CA 1
ATOM 1518 C C . MET A 1 188 ? -29.405 -6.194 35.811 1.00 90.75 188 MET A C 1
ATOM 1520 O O . MET A 1 188 ? -30.178 -6.116 36.769 1.00 90.75 188 MET A O 1
ATOM 1524 N N . CYS A 1 189 ? -28.324 -5.420 35.692 1.00 89.88 189 CYS A N 1
ATOM 1525 C CA . CYS A 1 189 ? -27.934 -4.375 36.637 1.00 89.88 189 CYS A CA 1
ATOM 1526 C C . CYS A 1 189 ? -28.993 -3.274 36.748 1.00 89.88 189 CYS A C 1
ATOM 1528 O O . CYS A 1 189 ? -29.348 -2.889 37.862 1.00 89.88 189 CYS A O 1
ATOM 1530 N N . GLU A 1 190 ? -29.552 -2.812 35.629 1.00 91.19 190 GLU A N 1
ATOM 1531 C CA . GLU A 1 190 ? -30.662 -1.857 35.608 1.00 91.19 190 GLU A CA 1
ATOM 1532 C C . GLU A 1 190 ? -31.874 -2.407 36.357 1.00 91.19 190 GLU A C 1
ATOM 1534 O O . GLU A 1 190 ? -32.360 -1.763 37.282 1.00 91.19 190 GLU A O 1
ATOM 1539 N N . LYS A 1 191 ? -32.321 -3.629 36.041 1.00 91.50 191 LYS A N 1
ATOM 1540 C CA . LYS A 1 191 ? -33.494 -4.235 36.690 1.00 91.50 191 LYS A CA 1
ATOM 1541 C C . LYS A 1 191 ? -33.306 -4.401 38.201 1.00 91.50 191 LYS A C 1
ATOM 1543 O O . LYS A 1 191 ? -34.233 -4.136 38.970 1.00 91.50 191 LYS A O 1
ATOM 1548 N N . MET A 1 192 ? -32.109 -4.803 38.629 1.00 83.56 192 MET A N 1
ATOM 1549 C CA . MET A 1 192 ? -31.760 -4.919 40.046 1.00 83.56 192 MET A CA 1
ATOM 1550 C C . MET A 1 192 ? -31.719 -3.545 40.734 1.00 83.56 192 MET A C 1
ATOM 1552 O O . MET A 1 192 ? -32.248 -3.401 41.834 1.00 83.56 192 MET A O 1
ATOM 1556 N N . ASN A 1 193 ? -31.177 -2.514 40.079 1.00 80.25 193 ASN A N 1
ATOM 1557 C CA . ASN A 1 193 ? -31.127 -1.152 40.616 1.00 80.25 193 ASN A CA 1
ATOM 1558 C C . ASN A 1 193 ? -32.497 -0.462 40.646 1.00 80.25 193 ASN A C 1
ATOM 1560 O O . ASN A 1 193 ? -32.787 0.248 41.606 1.00 80.25 193 ASN A O 1
ATOM 1564 N N . SER A 1 194 ? -33.371 -0.689 39.663 1.00 76.56 194 SER A N 1
ATOM 1565 C CA . SER A 1 194 ? -34.750 -0.185 39.678 1.00 76.56 194 SER A CA 1
ATOM 1566 C C . SER A 1 194 ? -35.567 -0.825 40.801 1.00 76.56 194 SER A C 1
ATOM 1568 O O . SER A 1 194 ? -36.285 -0.125 41.513 1.00 76.56 194 SER A O 1
ATOM 1570 N N . SER A 1 195 ? -35.410 -2.138 41.011 1.00 68.25 195 SER A N 1
ATOM 1571 C CA . SER A 1 195 ? -36.028 -2.855 42.134 1.00 68.25 195 SER A CA 1
ATOM 1572 C C . SER A 1 195 ? -35.503 -2.356 43.482 1.00 68.25 195 SER A C 1
ATOM 1574 O O . SER A 1 195 ? -36.284 -2.104 44.398 1.00 68.25 195 SER A O 1
ATOM 1576 N N . ASN A 1 196 ? -34.187 -2.168 43.604 1.00 68.94 196 ASN A N 1
ATOM 1577 C CA . ASN A 1 196 ? -33.568 -1.680 44.832 1.00 68.94 196 ASN A CA 1
ATOM 1578 C C . ASN A 1 196 ? -33.922 -0.221 45.130 1.00 68.94 196 ASN A C 1
ATOM 1580 O O . ASN A 1 196 ? -34.179 0.089 46.283 1.00 68.94 196 ASN A O 1
ATOM 1584 N N . ASN A 1 197 ? -33.997 0.673 44.140 1.00 66.62 197 ASN A N 1
ATOM 1585 C CA . ASN A 1 197 ? -34.404 2.064 44.369 1.00 66.62 197 ASN A CA 1
ATOM 1586 C C . ASN A 1 197 ? -35.895 2.197 44.697 1.00 66.62 197 ASN A C 1
ATOM 1588 O O . ASN A 1 197 ? -36.248 3.029 45.527 1.00 66.62 197 ASN A O 1
ATOM 1592 N N . ALA A 1 198 ? -36.768 1.372 44.109 1.00 68.50 198 ALA A N 1
ATOM 1593 C CA . ALA A 1 198 ? -38.183 1.346 44.479 1.00 68.50 198 ALA A CA 1
ATOM 1594 C C . ALA A 1 198 ? -38.375 0.816 45.910 1.00 68.50 198 ALA A C 1
ATOM 1596 O O . ALA A 1 198 ? -39.068 1.441 46.709 1.00 68.50 198 ALA A O 1
ATOM 1597 N N . MET A 1 199 ? -37.705 -0.287 46.266 1.00 62.38 199 MET A N 1
ATOM 1598 C CA . MET A 1 199 ? -37.778 -0.857 47.614 1.00 62.38 199 MET A CA 1
ATOM 1599 C C . MET A 1 199 ? -37.102 0.034 48.663 1.00 62.38 199 MET A C 1
ATOM 1601 O O . MET A 1 199 ? -37.628 0.192 49.761 1.00 62.38 199 MET A O 1
ATOM 1605 N N . LYS A 1 200 ? -35.982 0.677 48.318 1.00 71.06 200 LYS A N 1
ATOM 1606 C CA . LYS A 1 200 ? -35.308 1.661 49.171 1.00 71.06 200 LYS A CA 1
ATOM 1607 C C . LYS A 1 200 ? -36.149 2.922 49.340 1.00 71.06 200 LYS A C 1
ATOM 1609 O O . LYS A 1 200 ? -36.292 3.368 50.464 1.00 71.06 200 LYS A O 1
ATOM 1614 N N . GLY A 1 201 ? -36.756 3.450 48.276 1.00 70.19 201 GLY A N 1
ATOM 1615 C CA . GLY A 1 201 ? -37.633 4.620 48.349 1.00 70.19 201 GLY A CA 1
ATOM 1616 C C . GLY A 1 201 ? -38.882 4.366 49.194 1.00 70.19 201 GLY A C 1
ATOM 1617 O O . GLY A 1 201 ? -39.236 5.202 50.016 1.00 70.19 201 GLY A O 1
ATOM 1618 N N . VAL A 1 202 ? -39.510 3.192 49.066 1.00 73.69 202 VAL A N 1
ATOM 1619 C CA . VAL A 1 202 ? -40.646 2.794 49.917 1.00 73.69 202 VAL A CA 1
ATOM 1620 C C . VAL A 1 202 ? -40.199 2.591 51.368 1.00 73.69 202 VAL A C 1
ATOM 1622 O O . VAL A 1 202 ? -40.807 3.158 52.268 1.00 73.69 202 VAL A O 1
ATOM 1625 N N . SER A 1 203 ? -39.087 1.886 51.601 1.00 77.25 203 SER A N 1
ATOM 1626 C CA . SER A 1 203 ? -38.525 1.692 52.945 1.00 77.25 203 SER A CA 1
ATOM 1627 C C . SER A 1 203 ? -38.095 3.005 53.608 1.00 77.25 203 SER A C 1
ATOM 1629 O O . SER A 1 203 ? -38.250 3.159 54.817 1.00 77.25 203 SER A O 1
ATOM 1631 N N . GLU A 1 204 ? -37.540 3.946 52.849 1.00 82.88 204 GLU A N 1
ATOM 1632 C CA . GLU A 1 204 ? -37.114 5.259 53.331 1.00 82.88 204 GLU A CA 1
ATOM 1633 C C . GLU A 1 204 ? -38.333 6.145 53.611 1.00 82.88 204 GLU A C 1
ATOM 1635 O O . GLU A 1 204 ? -38.383 6.795 54.650 1.00 82.88 204 GLU A O 1
ATOM 1640 N N . ILE A 1 205 ? -39.374 6.090 52.771 1.00 83.38 205 ILE A N 1
ATOM 1641 C CA . ILE A 1 205 ? -40.666 6.744 53.023 1.00 83.38 205 ILE A CA 1
ATOM 1642 C C . ILE A 1 205 ? -41.341 6.178 54.280 1.00 83.38 205 ILE A C 1
ATOM 1644 O O . ILE A 1 205 ? -41.829 6.957 55.096 1.00 83.38 205 ILE A O 1
ATOM 1648 N N . ASP A 1 206 ? -41.361 4.862 54.476 1.00 82.81 206 ASP A N 1
ATOM 1649 C CA . ASP A 1 206 ? -41.962 4.228 55.657 1.00 82.81 206 ASP A CA 1
ATOM 1650 C C . ASP A 1 206 ? -41.164 4.518 56.934 1.00 82.81 206 ASP A C 1
ATOM 1652 O O . ASP A 1 206 ? -41.745 4.788 57.992 1.00 82.81 206 ASP A O 1
ATOM 1656 N N . SER A 1 207 ? -39.833 4.558 56.829 1.00 86.88 207 SER A N 1
ATOM 1657 C CA . SER A 1 207 ? -38.954 4.987 57.917 1.00 86.88 207 SER A CA 1
ATOM 1658 C C . SER A 1 207 ? -39.174 6.461 58.262 1.00 86.88 207 SER A C 1
ATOM 1660 O O . SER A 1 207 ? -39.304 6.794 59.437 1.00 86.88 207 SER A O 1
ATOM 1662 N N . LEU A 1 208 ? -39.279 7.348 57.268 1.00 88.12 208 LEU A N 1
ATOM 1663 C CA . LEU A 1 208 ? -39.569 8.769 57.478 1.00 88.12 208 LEU A CA 1
ATOM 1664 C C . LEU A 1 208 ? -40.976 8.982 58.045 1.00 88.12 208 LEU A C 1
ATOM 1666 O O . LEU A 1 208 ? -41.156 9.834 58.904 1.00 88.12 208 LEU A O 1
ATOM 1670 N N . ARG A 1 209 ? -41.980 8.203 57.627 1.00 86.12 209 ARG A N 1
ATOM 1671 C CA . ARG A 1 209 ? -43.341 8.251 58.192 1.00 86.12 209 ARG A CA 1
ATOM 1672 C C . ARG A 1 209 ? -43.370 7.807 59.649 1.00 86.12 209 ARG A C 1
ATOM 1674 O O . ARG A 1 209 ? -44.022 8.459 60.462 1.00 86.12 209 ARG A O 1
ATOM 1681 N N . SER A 1 210 ? -42.654 6.734 59.974 1.00 86.75 210 SER A N 1
ATOM 1682 C CA . SER A 1 210 ? -42.511 6.244 61.349 1.00 86.75 210 SER A CA 1
ATOM 1683 C C . SER A 1 210 ? -41.771 7.259 62.215 1.00 86.75 210 SER A C 1
ATOM 1685 O O . SER A 1 210 ? -42.198 7.546 63.329 1.00 86.75 210 SER A O 1
ATOM 1687 N N . GLU A 1 211 ? -40.724 7.878 61.674 1.00 85.69 211 GLU A N 1
ATOM 1688 C CA . GLU A 1 211 ? -39.980 8.931 62.354 1.00 85.69 211 GLU A CA 1
ATOM 1689 C C . GLU A 1 211 ? -40.813 10.209 62.513 1.00 85.69 211 GLU A C 1
ATOM 1691 O O . GLU A 1 211 ? -40.797 10.799 63.582 1.00 85.69 211 GLU A O 1
ATOM 1696 N N . ILE A 1 212 ? -41.635 10.601 61.534 1.00 84.25 212 ILE A N 1
ATOM 1697 C CA . ILE A 1 212 ? -42.602 11.706 61.668 1.00 84.25 212 ILE A CA 1
ATOM 1698 C C . ILE A 1 212 ? -43.663 11.382 62.727 1.00 84.25 212 ILE A C 1
ATOM 1700 O O . ILE A 1 212 ? -44.053 12.274 63.472 1.00 84.25 212 ILE A O 1
ATOM 1704 N N . ALA A 1 213 ? -44.136 10.136 62.826 1.00 84.12 213 ALA A N 1
ATOM 1705 C CA . ALA A 1 213 ? -45.095 9.715 63.850 1.00 84.12 213 ALA A CA 1
ATOM 1706 C C . ALA A 1 213 ? -44.471 9.695 65.256 1.00 84.12 213 ALA A C 1
ATOM 1708 O O . ALA A 1 213 ? -45.104 10.127 66.221 1.00 84.12 213 ALA A O 1
ATOM 1709 N N . ARG A 1 214 ? -43.212 9.253 65.361 1.00 83.56 214 ARG A N 1
ATOM 1710 C CA . ARG A 1 214 ? -42.405 9.279 66.587 1.00 83.56 214 ARG A CA 1
ATOM 1711 C C . ARG A 1 214 ? -42.072 10.709 67.005 1.00 83.56 214 ARG A C 1
ATOM 1713 O O . ARG A 1 214 ? -42.218 11.067 68.162 1.00 83.56 214 ARG A O 1
ATOM 1720 N N . LEU A 1 215 ? -41.665 11.552 66.061 1.00 78.31 215 LEU A N 1
ATOM 1721 C CA . LEU A 1 215 ? -41.391 12.965 66.293 1.00 78.31 215 LEU A CA 1
ATOM 1722 C C . LEU A 1 215 ? -42.671 13.737 66.589 1.00 78.31 215 LEU A C 1
ATOM 1724 O O . LEU A 1 215 ? -42.614 14.635 67.407 1.00 78.31 215 LEU A O 1
ATOM 1728 N N . LYS A 1 216 ? -43.827 13.377 66.019 1.00 75.88 216 LYS A N 1
ATOM 1729 C CA . LYS A 1 216 ? -45.126 13.913 66.453 1.00 75.88 216 LYS A CA 1
ATOM 1730 C C . LYS A 1 216 ? -45.433 13.517 67.886 1.00 75.88 216 LYS A C 1
ATOM 1732 O O . LYS A 1 216 ? -45.695 14.394 68.687 1.00 75.88 216 LYS A O 1
ATOM 1737 N N . THR A 1 217 ? -45.299 12.239 68.234 1.00 69.44 217 THR A N 1
ATOM 1738 C CA . THR A 1 217 ? -45.521 11.789 69.616 1.00 69.44 217 THR A CA 1
ATOM 1739 C C . THR A 1 217 ? -44.512 12.381 70.600 1.00 69.44 217 THR A C 1
ATOM 1741 O O . THR A 1 217 ? -44.891 12.631 71.733 1.00 69.44 217 THR A O 1
ATOM 1744 N N . ILE A 1 218 ? -43.270 12.673 70.196 1.00 64.81 218 ILE A N 1
ATOM 1745 C CA . ILE A 1 218 ? -42.242 13.354 71.013 1.00 64.81 218 ILE A CA 1
ATOM 1746 C C . ILE A 1 218 ? -42.416 14.870 71.037 1.00 64.81 218 ILE A C 1
ATOM 1748 O O . ILE A 1 218 ? -42.148 15.495 72.050 1.00 64.81 218 ILE A O 1
ATOM 1752 N N . VAL A 1 219 ? -42.903 15.492 69.971 1.00 60.09 219 VAL A N 1
ATOM 1753 C CA . VAL A 1 219 ? -43.351 16.891 70.000 1.00 60.09 219 VAL A CA 1
ATOM 1754 C C . VAL A 1 219 ? -44.579 17.023 70.908 1.00 60.09 219 VAL A C 1
ATOM 1756 O O . VAL A 1 219 ? -44.678 18.006 71.636 1.00 60.09 219 VAL A O 1
ATOM 1759 N N . ASP A 1 220 ? -45.425 15.990 70.964 1.00 50.81 220 ASP A N 1
ATOM 1760 C CA . ASP A 1 220 ? -46.539 15.857 71.908 1.00 50.81 220 ASP A CA 1
ATOM 1761 C C . ASP A 1 220 ? -46.085 15.432 73.328 1.00 50.81 220 ASP A C 1
ATOM 1763 O O . ASP A 1 220 ? -46.844 15.597 74.280 1.00 50.81 220 ASP A O 1
ATOM 1767 N N . SER A 1 221 ? -44.856 14.917 73.512 1.00 52.44 221 SER A N 1
ATOM 1768 C CA . SER A 1 221 ? -44.326 14.436 74.810 1.00 52.44 221 SER A CA 1
ATOM 1769 C C . SER A 1 221 ? -43.003 15.065 75.281 1.00 52.44 221 SER A C 1
ATOM 1771 O O . SER A 1 221 ? -42.494 14.676 76.328 1.00 52.44 221 SER A O 1
ATOM 1773 N N . SER A 1 222 ? -42.538 16.133 74.623 1.00 46.97 222 SER A N 1
ATOM 1774 C CA . SER A 1 222 ? -41.368 16.959 74.967 1.00 46.97 222 SER A CA 1
ATOM 1775 C C . SER A 1 222 ? -39.965 16.364 74.674 1.00 46.97 222 SER A C 1
ATOM 1777 O O . SER A 1 222 ? -39.646 15.250 75.059 1.00 46.97 222 SER A O 1
ATOM 1779 N N . ALA A 1 223 ? -39.120 17.184 74.024 1.00 45.91 223 ALA A N 1
ATOM 1780 C CA . ALA A 1 223 ? -37.652 17.347 74.122 1.00 45.91 223 ALA A CA 1
ATOM 1781 C C . ALA A 1 223 ? -36.655 16.151 74.276 1.00 45.91 223 ALA A C 1
ATOM 1783 O O . ALA A 1 223 ? -36.733 15.345 75.194 1.00 45.91 223 ALA A O 1
ATOM 1784 N N . CYS A 1 224 ? -35.544 16.266 73.517 1.00 31.27 224 CYS A N 1
ATOM 1785 C CA . CYS A 1 224 ? -34.158 15.800 73.791 1.00 31.27 224 CYS A CA 1
ATOM 1786 C C . CYS A 1 224 ? -33.626 14.513 73.092 1.00 31.27 224 CYS A C 1
ATOM 1788 O O . CYS A 1 224 ? -34.332 13.527 72.909 1.00 31.27 224 CYS A O 1
ATOM 1790 N N . SER A 1 225 ? -32.345 14.577 72.684 1.00 36.72 225 SER A N 1
ATOM 1791 C CA . SER A 1 225 ? -31.597 13.697 71.749 1.00 36.72 225 SER A CA 1
ATOM 1792 C C . SER A 1 225 ? -30.466 12.873 72.456 1.00 36.72 225 SER A C 1
ATOM 1794 O O . SER A 1 225 ? -30.561 12.678 73.664 1.00 36.72 225 SER A O 1
ATOM 1796 N N . PRO A 1 226 ? -29.371 12.404 71.790 1.00 56.88 226 PRO A N 1
ATOM 1797 C CA . PRO A 1 226 ? -29.166 11.051 71.222 1.00 56.88 226 PRO A CA 1
ATOM 1798 C C . PRO A 1 226 ? -27.814 10.395 71.652 1.00 56.88 226 PRO A C 1
ATOM 1800 O O . PRO A 1 226 ? -27.085 10.980 72.446 1.00 56.88 226 PRO A O 1
ATOM 1803 N N . SER A 1 227 ? -27.401 9.242 71.082 1.00 41.72 227 SER A N 1
ATOM 1804 C CA . SER A 1 227 ? -25.965 8.888 70.872 1.00 41.72 227 SER A CA 1
ATOM 1805 C C . SER A 1 227 ? -25.761 7.539 70.158 1.00 41.72 227 SER A C 1
ATOM 1807 O O . SER A 1 227 ? -26.310 6.523 70.583 1.00 41.72 227 SER A O 1
ATOM 1809 N N . THR A 1 228 ? -24.894 7.485 69.137 1.00 32.91 228 THR A N 1
ATOM 1810 C CA . THR A 1 228 ? -24.093 6.275 68.843 1.00 32.91 228 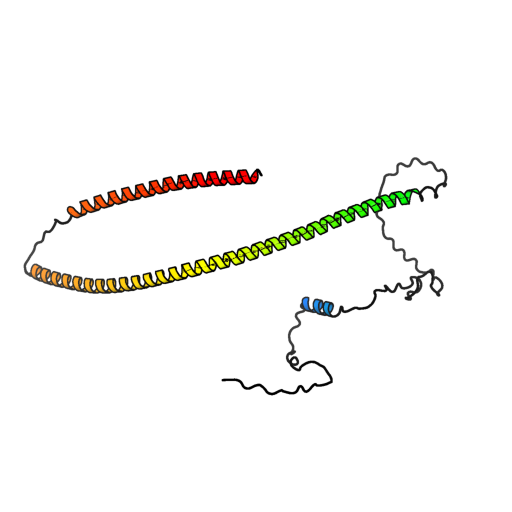THR A CA 1
ATOM 1811 C C . THR A 1 228 ? -22.844 6.623 68.021 1.00 32.91 228 THR A C 1
ATOM 1813 O O . THR A 1 228 ? -22.929 6.958 66.844 1.00 32.91 228 THR A O 1
ATOM 1816 N N . ALA A 1 229 ? -21.664 6.528 68.643 1.00 44.00 229 ALA A N 1
ATOM 1817 C CA . ALA A 1 229 ? -20.353 6.724 68.018 1.00 44.00 229 ALA A CA 1
ATOM 1818 C C . ALA A 1 229 ? -19.406 5.586 68.443 1.00 44.00 229 ALA A C 1
ATOM 1820 O O . ALA A 1 229 ? -18.781 5.665 69.497 1.00 44.00 229 ALA A O 1
ATOM 1821 N N . LYS A 1 230 ? -19.329 4.490 67.668 1.00 45.00 230 LYS A N 1
ATOM 1822 C CA . LYS A 1 230 ? -18.343 3.411 67.925 1.00 45.00 230 LYS A CA 1
ATOM 1823 C C . LYS A 1 230 ? -17.967 2.528 66.716 1.00 45.00 230 LYS A C 1
ATOM 1825 O O . LYS A 1 230 ? -17.438 1.445 66.914 1.00 45.00 230 LYS A O 1
ATOM 1830 N N . ALA A 1 231 ? -18.207 2.956 65.472 1.00 45.97 231 ALA A N 1
ATOM 1831 C CA . ALA A 1 231 ? -17.943 2.126 64.279 1.00 45.97 231 ALA A CA 1
ATOM 1832 C C . ALA A 1 231 ? -16.741 2.576 63.413 1.00 45.97 231 ALA A C 1
ATOM 1834 O O . ALA A 1 231 ? -16.411 1.930 62.426 1.00 45.97 231 ALA A O 1
ATOM 1835 N N . THR A 1 232 ? -16.061 3.674 63.750 1.00 55.50 232 THR A N 1
ATOM 1836 C CA . THR A 1 232 ? -15.079 4.325 62.856 1.00 55.50 232 THR A CA 1
ATOM 1837 C C . THR A 1 232 ? -13.623 3.878 63.036 1.00 55.50 232 THR A C 1
ATOM 1839 O O . THR A 1 232 ? -12.783 4.199 62.198 1.00 55.50 232 THR A O 1
ATOM 1842 N N . ALA A 1 233 ? -13.292 3.128 64.092 1.00 54.41 233 ALA A N 1
ATOM 1843 C CA . ALA A 1 233 ? -11.898 2.798 64.411 1.00 54.41 233 ALA A CA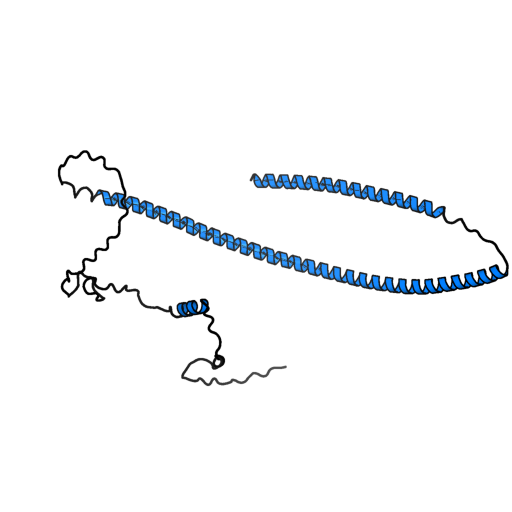 1
ATOM 1844 C C . ALA A 1 233 ? -11.331 1.620 63.591 1.00 54.41 233 ALA A C 1
ATOM 1846 O O . ALA A 1 233 ? -10.167 1.656 63.188 1.00 54.41 233 ALA A O 1
ATOM 1847 N N . GLU A 1 234 ? -12.143 0.599 63.302 1.00 54.56 234 GLU A N 1
ATOM 1848 C CA . GLU A 1 234 ? -11.684 -0.626 62.625 1.00 54.56 234 GLU A CA 1
ATOM 1849 C C . GLU A 1 234 ? -11.537 -0.444 61.106 1.00 54.56 234 GLU A C 1
ATOM 1851 O O . GLU A 1 234 ? -10.539 -0.870 60.520 1.00 54.56 234 GLU A O 1
ATOM 1856 N N . GLY A 1 235 ? -12.449 0.300 60.468 1.00 65.94 235 GLY A N 1
ATOM 1857 C CA . GLY A 1 235 ? -12.378 0.593 59.030 1.00 65.94 235 GLY A CA 1
ATOM 1858 C C . GLY A 1 235 ? -11.111 1.358 58.621 1.00 65.94 235 GLY A C 1
ATOM 1859 O O . GLY A 1 235 ? -10.558 1.131 57.545 1.00 65.94 235 GLY A O 1
ATOM 1860 N N . GLY A 1 236 ? -10.575 2.206 59.506 1.00 71.44 236 GLY A N 1
ATOM 1861 C CA . GLY A 1 236 ? -9.357 2.975 59.234 1.00 71.44 236 GLY A CA 1
ATOM 1862 C C . GLY A 1 236 ? -8.081 2.127 59.148 1.00 71.44 236 GLY A C 1
ATOM 1863 O O . GLY A 1 236 ? -7.109 2.534 58.513 1.00 71.44 236 GLY A O 1
ATOM 1864 N N . VAL A 1 237 ? -8.043 0.945 59.771 1.00 80.69 237 VAL A N 1
ATOM 1865 C CA . VAL A 1 237 ? -6.879 0.042 59.703 1.00 80.69 237 VAL A CA 1
ATOM 1866 C C . VAL A 1 237 ? -6.828 -0.678 58.354 1.00 80.69 237 VAL A C 1
ATOM 1868 O O . VAL A 1 237 ? -5.766 -0.716 57.734 1.00 80.69 237 VAL A O 1
ATOM 1871 N N . VAL A 1 238 ? -7.975 -1.154 57.863 1.00 82.75 238 VAL A N 1
ATOM 1872 C CA . VAL A 1 238 ? -8.093 -1.861 56.575 1.00 82.75 238 VAL A CA 1
ATOM 1873 C C . VAL A 1 238 ? -7.766 -0.939 55.398 1.00 82.75 238 VAL A C 1
ATOM 1875 O O . VAL A 1 238 ? -6.996 -1.312 54.517 1.00 82.75 238 VAL A O 1
ATOM 1878 N N . VAL A 1 239 ? -8.257 0.304 55.417 1.00 86.00 239 VAL A N 1
ATOM 1879 C CA . VAL A 1 239 ? -7.961 1.294 54.365 1.00 86.00 239 VAL A CA 1
ATOM 1880 C C . VAL A 1 239 ? -6.461 1.602 54.283 1.00 86.00 239 VAL A C 1
ATOM 1882 O O . VAL A 1 239 ? -5.899 1.673 53.192 1.00 86.00 239 VAL A O 1
ATOM 1885 N N . ARG A 1 240 ? -5.775 1.720 55.429 1.00 84.25 240 ARG A N 1
ATOM 1886 C CA . ARG A 1 240 ? -4.316 1.929 55.459 1.00 84.25 240 ARG A CA 1
ATOM 1887 C C . ARG A 1 240 ? -3.537 0.730 54.924 1.00 84.25 240 ARG A C 1
ATOM 1889 O O . ARG A 1 240 ? -2.469 0.926 54.355 1.00 84.25 240 ARG A O 1
ATOM 1896 N N . GLN A 1 241 ? -4.043 -0.486 55.113 1.00 89.31 241 GLN A N 1
ATOM 1897 C CA . GLN A 1 241 ? -3.413 -1.686 54.571 1.00 89.31 241 GLN A CA 1
ATOM 1898 C C . GLN A 1 241 ? -3.564 -1.760 53.046 1.00 89.31 241 GLN A C 1
ATOM 1900 O O . GLN A 1 241 ? -2.569 -1.944 52.350 1.00 89.31 241 GLN A O 1
ATOM 1905 N N . LEU A 1 242 ? -4.769 -1.506 52.531 1.00 90.12 242 LEU A N 1
ATOM 1906 C CA . LEU A 1 242 ? -5.043 -1.496 51.091 1.00 90.12 242 LEU A CA 1
ATOM 1907 C C . LEU A 1 242 ? -4.228 -0.437 50.335 1.00 90.12 242 LEU A C 1
ATOM 1909 O O . LEU A 1 242 ? -3.751 -0.707 49.237 1.00 90.12 242 LEU A O 1
ATOM 1913 N N . LEU A 1 243 ? -4.013 0.744 50.925 1.00 89.62 243 LEU A N 1
ATOM 1914 C CA . LEU A 1 243 ? -3.167 1.780 50.317 1.00 89.62 243 LEU A CA 1
ATOM 1915 C C . LEU A 1 243 ? -1.707 1.319 50.165 1.00 89.62 243 LEU A C 1
ATOM 1917 O O . LEU A 1 243 ? -1.126 1.488 49.097 1.00 89.62 243 LEU A O 1
ATOM 1921 N N . ARG A 1 244 ? -1.135 0.656 51.182 1.00 92.50 244 ARG A N 1
ATOM 1922 C CA . ARG A 1 244 ? 0.236 0.113 51.099 1.00 92.50 244 ARG A CA 1
ATOM 1923 C C . ARG A 1 244 ? 0.366 -0.980 50.045 1.00 92.50 244 ARG A C 1
ATOM 1925 O O . ARG A 1 244 ? 1.390 -1.063 49.373 1.00 92.50 244 ARG A O 1
ATOM 1932 N N . GLU A 1 245 ? -0.648 -1.830 49.918 1.00 95.44 245 GLU A N 1
ATOM 1933 C CA . GLU A 1 245 ? -0.671 -2.886 48.904 1.00 95.44 245 GLU A CA 1
ATOM 1934 C C . GLU A 1 245 ? -0.778 -2.304 47.493 1.00 95.44 245 GLU A C 1
ATOM 1936 O O . GLU A 1 245 ? -0.071 -2.760 46.593 1.00 95.44 245 GLU A O 1
ATOM 1941 N N . GLN A 1 246 ? -1.583 -1.254 47.306 1.00 92.56 246 GLN A N 1
ATOM 1942 C CA . GLN A 1 246 ? -1.686 -0.573 46.020 1.00 92.56 246 GLN A CA 1
ATOM 1943 C C . GLN A 1 246 ? -0.366 0.112 45.629 1.00 92.56 246 GLN A C 1
ATOM 1945 O O . GLN A 1 246 ? 0.082 -0.042 44.493 1.00 92.56 246 GLN A O 1
ATOM 1950 N N . ASP A 1 247 ? 0.306 0.778 46.573 1.00 93.25 247 ASP A N 1
ATOM 1951 C CA . ASP A 1 247 ? 1.620 1.395 46.346 1.00 93.25 247 ASP A CA 1
ATOM 1952 C C . ASP A 1 247 ? 2.699 0.349 46.020 1.00 93.25 247 ASP A C 1
ATOM 1954 O O . ASP A 1 247 ? 3.522 0.545 45.122 1.00 93.25 247 ASP A O 1
ATOM 1958 N N . ALA A 1 248 ? 2.680 -0.802 46.701 1.00 95.94 248 ALA A N 1
ATOM 1959 C CA . ALA A 1 248 ? 3.607 -1.900 46.437 1.00 95.94 248 ALA A CA 1
ATOM 1960 C C . ALA A 1 248 ? 3.390 -2.529 45.050 1.00 95.94 248 ALA A C 1
ATOM 1962 O O . ALA A 1 248 ? 4.358 -2.854 44.359 1.00 95.94 248 ALA A O 1
ATOM 1963 N N . LEU A 1 249 ? 2.134 -2.693 44.625 1.00 95.06 249 LEU A N 1
ATOM 1964 C CA . LEU A 1 249 ? 1.798 -3.179 43.285 1.00 95.06 249 LEU A CA 1
ATOM 1965 C C . LEU A 1 249 ? 2.186 -2.165 42.209 1.00 95.06 249 LEU A C 1
ATOM 1967 O O . LEU A 1 249 ? 2.801 -2.542 41.214 1.00 95.06 249 LEU A O 1
ATOM 1971 N N . LYS A 1 250 ? 1.902 -0.880 42.434 1.00 95.94 250 LYS A N 1
ATOM 1972 C CA . LYS A 1 250 ? 2.289 0.200 41.524 1.00 95.94 250 LYS A CA 1
ATOM 1973 C C . LYS A 1 250 ? 3.802 0.237 41.314 1.00 95.94 250 LYS A C 1
ATOM 1975 O O . LYS A 1 250 ? 4.256 0.269 40.174 1.00 95.94 250 LYS A O 1
ATOM 1980 N N . LYS A 1 251 ? 4.581 0.120 42.393 1.00 97.38 251 LYS A N 1
ATOM 1981 C CA . LYS A 1 251 ? 6.044 0.052 42.316 1.00 97.38 251 LYS A CA 1
ATOM 1982 C C . LYS A 1 251 ? 6.531 -1.144 41.490 1.00 97.38 251 LYS A C 1
ATOM 1984 O O . LYS A 1 251 ? 7.416 -0.982 40.657 1.00 97.38 251 LYS A O 1
ATOM 1989 N N . LYS A 1 252 ? 5.930 -2.327 41.665 1.00 96.38 252 LYS A N 1
ATOM 1990 C CA . LYS A 1 252 ? 6.268 -3.516 40.861 1.00 96.38 252 LYS A CA 1
ATOM 1991 C C . LYS A 1 252 ? 5.977 -3.316 39.371 1.00 96.38 252 LYS A C 1
ATOM 1993 O O . LYS A 1 252 ? 6.775 -3.743 38.544 1.00 96.38 252 LYS A O 1
ATOM 1998 N N . VAL A 1 253 ? 4.867 -2.657 39.033 1.00 96.88 253 VAL A N 1
ATOM 1999 C CA . VAL A 1 253 ? 4.507 -2.343 37.639 1.00 96.88 253 VAL A CA 1
ATOM 2000 C C . VAL A 1 253 ? 5.481 -1.332 37.026 1.00 96.88 253 VAL A C 1
ATOM 2002 O O . VAL A 1 253 ? 5.897 -1.490 35.879 1.00 96.88 253 VAL A O 1
ATOM 2005 N N . GLU A 1 254 ? 5.894 -0.316 37.785 1.00 96.25 254 GLU A N 1
ATOM 2006 C CA . GLU A 1 254 ? 6.899 0.657 37.340 1.00 96.25 254 GLU A CA 1
ATOM 2007 C C . GLU A 1 254 ? 8.273 0.003 37.123 1.00 96.25 254 GLU A C 1
ATOM 2009 O O . GLU A 1 254 ? 8.938 0.288 36.124 1.00 96.25 254 GLU A O 1
ATOM 2014 N N . GLU A 1 255 ? 8.677 -0.918 38.003 1.00 96.94 255 GLU A N 1
ATOM 2015 C CA . GLU A 1 255 ? 9.902 -1.711 37.853 1.00 96.94 255 GLU A CA 1
ATOM 2016 C C . GLU A 1 255 ? 9.847 -2.621 36.614 1.00 96.94 255 GLU A C 1
ATOM 2018 O O . GLU A 1 255 ? 10.807 -2.640 35.839 1.00 96.94 255 GLU A O 1
ATOM 2023 N N . SER A 1 256 ? 8.723 -3.308 36.362 1.00 92.44 256 SER A N 1
ATOM 2024 C CA . SER A 1 256 ? 8.556 -4.123 35.149 1.00 92.44 256 SER A CA 1
ATOM 2025 C C . SER A 1 256 ? 8.512 -3.280 33.870 1.00 92.44 256 SER A C 1
ATOM 2027 O O . SER A 1 256 ? 9.072 -3.666 32.850 1.00 92.44 256 SER A O 1
ATOM 2029 N N . ALA A 1 257 ? 7.910 -2.090 33.911 1.00 96.56 257 ALA A N 1
ATOM 2030 C CA . ALA A 1 257 ? 7.918 -1.175 32.771 1.00 96.56 257 ALA A CA 1
ATOM 2031 C C . ALA A 1 257 ? 9.317 -0.578 32.525 1.00 96.56 257 ALA A C 1
ATOM 2033 O O . ALA A 1 257 ? 9.695 -0.276 31.393 1.00 96.56 257 ALA A O 1
ATOM 2034 N N . ALA A 1 258 ? 10.116 -0.386 33.578 1.00 97.25 258 ALA A N 1
ATOM 2035 C CA . ALA A 1 258 ? 11.501 0.048 33.447 1.00 97.25 258 ALA A CA 1
ATOM 2036 C C . ALA A 1 258 ? 12.396 -1.047 32.848 1.00 97.25 258 ALA A C 1
ATOM 2038 O O . ALA A 1 258 ? 13.254 -0.726 32.025 1.00 97.25 258 ALA A O 1
ATOM 2039 N N . SER A 1 259 ? 12.205 -2.319 33.217 1.00 94.50 259 SER A N 1
ATOM 2040 C CA . SER A 1 259 ? 12.939 -3.424 32.587 1.00 94.50 259 SER A CA 1
ATOM 2041 C C . SER A 1 259 ? 12.538 -3.608 31.123 1.00 94.50 259 SER A C 1
ATOM 2043 O O . SER A 1 259 ? 13.418 -3.775 30.283 1.00 94.50 259 SER A O 1
ATOM 2045 N N . GLN A 1 260 ? 11.249 -3.483 30.800 1.00 95.50 260 GLN A N 1
ATOM 2046 C CA . GLN A 1 260 ? 10.761 -3.571 29.426 1.00 95.50 260 GLN A CA 1
ATOM 2047 C C . GLN A 1 260 ? 11.351 -2.474 28.526 1.00 95.50 260 GLN A C 1
ATOM 2049 O O . GLN A 1 260 ? 11.896 -2.784 27.473 1.00 95.50 260 GLN A O 1
ATOM 2054 N N . ARG A 1 261 ? 11.383 -1.213 28.982 1.00 97.69 261 ARG A N 1
ATOM 2055 C CA . ARG A 1 261 ? 12.021 -0.113 28.230 1.00 97.69 261 ARG A CA 1
ATOM 2056 C C . ARG A 1 261 ? 13.510 -0.343 27.954 1.00 97.69 261 ARG A C 1
ATOM 2058 O O . ARG A 1 261 ? 14.020 0.088 26.925 1.00 97.69 261 ARG A O 1
ATOM 2065 N N . ARG A 1 262 ? 14.228 -1.009 28.867 1.00 97.25 262 ARG A N 1
ATOM 2066 C CA . ARG A 1 262 ? 15.639 -1.372 28.642 1.00 97.25 262 ARG A CA 1
ATOM 2067 C C . ARG A 1 262 ? 15.776 -2.435 27.555 1.00 97.25 262 ARG A C 1
ATOM 2069 O O . ARG A 1 262 ? 16.698 -2.337 26.755 1.00 97.25 262 ARG A O 1
ATOM 2076 N N . LEU A 1 263 ? 14.876 -3.419 27.524 1.00 96.69 263 LEU A N 1
ATOM 2077 C CA . LEU A 1 263 ? 14.855 -4.434 26.469 1.00 96.69 263 LEU A CA 1
ATOM 2078 C C . LEU A 1 263 ? 14.535 -3.814 25.107 1.00 96.69 263 LEU A C 1
ATOM 2080 O O . LEU A 1 263 ? 15.281 -4.047 24.168 1.00 96.69 263 LEU A O 1
ATOM 2084 N N . GLU A 1 264 ? 13.525 -2.947 25.026 1.00 96.25 264 GLU A N 1
ATOM 2085 C CA . GLU A 1 264 ? 13.167 -2.237 23.787 1.00 96.25 264 GLU A CA 1
ATOM 2086 C C . GLU A 1 264 ? 14.338 -1.395 23.247 1.00 96.25 264 GLU A C 1
ATOM 2088 O O . GLU A 1 264 ? 14.595 -1.375 22.044 1.00 96.25 264 GLU A O 1
ATOM 2093 N N . SER A 1 265 ? 15.107 -0.746 24.131 1.00 97.38 265 SER A N 1
ATOM 2094 C CA . SER A 1 265 ? 16.325 -0.025 23.736 1.00 97.38 265 SER A CA 1
ATOM 2095 C C . SER A 1 265 ? 17.365 -0.966 23.125 1.00 97.38 265 SER A C 1
ATOM 2097 O O . SER A 1 265 ? 17.888 -0.679 22.051 1.00 97.38 265 SER A O 1
ATOM 2099 N N . LEU A 1 266 ? 17.634 -2.105 23.770 1.00 97.38 266 LEU A N 1
ATOM 2100 C CA . LEU A 1 266 ? 18.592 -3.093 23.266 1.00 97.38 266 LEU A CA 1
ATOM 2101 C C . LEU A 1 266 ? 18.134 -3.709 21.938 1.00 97.38 266 LEU A C 1
ATOM 2103 O O . LEU A 1 266 ? 18.946 -3.886 21.035 1.00 97.38 266 LEU A O 1
ATOM 2107 N N . GLU A 1 267 ? 16.841 -3.993 21.785 1.00 96.81 267 GLU A N 1
ATOM 2108 C CA . GLU A 1 267 ? 16.261 -4.481 20.532 1.00 96.81 267 GLU A CA 1
ATOM 2109 C C . GLU A 1 267 ? 16.405 -3.449 19.408 1.00 96.81 267 GLU A C 1
ATOM 2111 O O . GLU A 1 267 ? 16.759 -3.815 18.286 1.00 96.81 267 GLU A O 1
ATOM 2116 N N . SER A 1 268 ? 16.209 -2.160 19.705 1.00 97.31 268 SER A N 1
ATOM 2117 C CA . SER A 1 268 ? 16.400 -1.084 18.726 1.00 97.31 268 SER A CA 1
ATOM 2118 C C . SER A 1 268 ? 17.863 -0.931 18.291 1.00 97.31 268 SER A C 1
ATOM 2120 O O . SER A 1 268 ? 18.138 -0.780 17.100 1.00 97.31 268 SER A O 1
ATOM 2122 N N . GLU A 1 269 ? 18.811 -1.048 19.226 1.00 97.25 269 GLU A N 1
ATOM 2123 C CA . GLU A 1 269 ? 20.245 -1.036 18.927 1.00 97.25 269 GLU A CA 1
ATOM 2124 C C . GLU A 1 269 ? 20.640 -2.254 18.088 1.00 97.25 269 GLU A C 1
ATOM 2126 O O . GLU A 1 269 ? 21.358 -2.123 17.098 1.00 97.25 269 GLU A O 1
ATOM 2131 N N . MET A 1 270 ? 20.133 -3.441 18.434 1.00 94.50 270 MET A N 1
ATOM 2132 C CA . MET A 1 270 ? 20.362 -4.653 17.651 1.00 94.50 270 MET A CA 1
ATOM 2133 C C . MET A 1 270 ? 19.808 -4.515 16.233 1.00 94.50 270 MET A C 1
ATOM 2135 O O . MET A 1 270 ? 20.515 -4.845 15.283 1.00 94.50 270 MET A O 1
ATOM 2139 N N . ALA A 1 271 ? 18.586 -4.001 16.075 1.00 96.00 271 ALA A N 1
ATOM 2140 C CA . ALA A 1 271 ? 17.980 -3.761 14.768 1.00 96.00 271 ALA A CA 1
ATOM 2141 C C . ALA A 1 271 ? 18.837 -2.812 13.916 1.00 96.00 271 ALA A C 1
ATOM 2143 O O . ALA A 1 271 ? 19.107 -3.117 12.757 1.00 96.00 271 ALA A O 1
ATOM 2144 N N . LEU A 1 272 ? 19.345 -1.728 14.507 1.00 96.31 272 LEU A N 1
ATOM 2145 C CA . LEU A 1 272 ? 20.240 -0.789 13.829 1.00 96.31 272 LEU A CA 1
ATOM 2146 C C . LEU A 1 272 ? 21.571 -1.442 13.415 1.00 96.31 272 LEU A C 1
ATOM 2148 O O . LEU A 1 272 ? 22.075 -1.210 12.318 1.00 96.31 272 LEU A O 1
ATOM 2152 N N . MET A 1 273 ? 22.128 -2.321 14.251 1.00 92.56 273 MET A N 1
ATOM 2153 C CA . MET A 1 273 ? 23.334 -3.081 13.905 1.00 92.56 273 MET A CA 1
ATOM 2154 C C . MET A 1 273 ? 23.102 -4.085 12.766 1.00 92.56 273 MET A C 1
ATOM 2156 O O . MET A 1 273 ? 24.040 -4.399 12.028 1.00 92.56 273 MET A O 1
ATOM 2160 N N . TYR A 1 274 ? 21.884 -4.612 12.612 1.00 91.81 274 TYR A N 1
ATOM 2161 C CA . TYR A 1 274 ? 21.527 -5.438 11.457 1.00 91.81 274 TYR A CA 1
ATOM 2162 C C . TYR A 1 274 ? 21.400 -4.596 10.185 1.00 91.81 274 TYR A C 1
ATOM 2164 O O . TYR A 1 274 ? 22.023 -4.949 9.189 1.00 91.81 274 TYR A O 1
ATOM 2172 N N . THR A 1 275 ? 20.713 -3.449 10.224 1.00 93.25 275 THR A N 1
ATOM 2173 C CA . THR A 1 275 ? 20.569 -2.593 9.032 1.00 93.25 275 THR A CA 1
ATOM 2174 C C . THR A 1 275 ? 21.915 -2.080 8.527 1.00 93.25 275 THR A C 1
ATOM 2176 O O . THR A 1 275 ? 22.184 -2.148 7.335 1.00 93.25 275 THR A O 1
ATOM 2179 N N . MET A 1 276 ? 22.811 -1.658 9.426 1.00 90.19 276 MET A N 1
ATOM 2180 C CA . MET A 1 276 ? 24.161 -1.224 9.042 1.00 90.19 276 MET A CA 1
ATOM 2181 C C . MET A 1 276 ? 24.990 -2.336 8.387 1.00 90.19 276 MET A C 1
ATOM 2183 O O . MET A 1 276 ? 25.851 -2.059 7.556 1.00 90.19 276 MET A O 1
ATOM 2187 N N . ARG A 1 277 ? 24.773 -3.596 8.782 1.00 90.75 277 ARG A N 1
ATOM 2188 C CA . ARG A 1 277 ? 25.453 -4.747 8.178 1.00 90.75 277 ARG A CA 1
ATOM 2189 C C . ARG A 1 277 ? 24.928 -5.01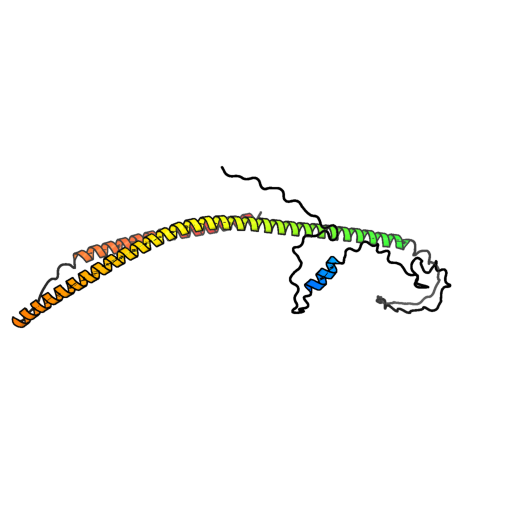9 6.775 1.00 90.75 277 ARG A C 1
ATOM 2191 O O . ARG A 1 277 ? 25.731 -5.287 5.891 1.00 90.75 277 ARG A O 1
ATOM 2198 N N . ASP A 1 278 ? 23.614 -4.951 6.596 1.00 89.69 278 ASP A N 1
ATOM 2199 C CA . ASP A 1 278 ? 22.963 -5.192 5.309 1.00 89.69 278 ASP A CA 1
ATOM 2200 C C . ASP A 1 278 ? 23.279 -4.080 4.298 1.00 89.69 278 ASP A C 1
ATOM 2202 O O . ASP A 1 278 ? 23.428 -4.361 3.118 1.00 89.69 278 ASP A O 1
ATOM 2206 N N . GLU A 1 279 ? 23.457 -2.835 4.751 1.00 88.88 279 GLU A N 1
ATOM 2207 C CA . GLU A 1 279 ? 23.907 -1.712 3.910 1.00 88.88 279 GLU A CA 1
ATOM 2208 C C . GLU A 1 279 ? 25.392 -1.790 3.512 1.00 88.88 279 GLU A C 1
ATOM 2210 O O . GLU A 1 279 ? 25.811 -1.136 2.556 1.00 88.88 279 GLU A O 1
ATOM 2215 N N . ALA A 1 280 ? 26.206 -2.549 4.251 1.00 85.00 280 ALA A N 1
ATOM 2216 C CA . ALA A 1 280 ? 27.636 -2.706 3.989 1.00 85.00 280 ALA A CA 1
ATOM 2217 C C . ALA A 1 280 ? 27.972 -3.875 3.038 1.00 85.00 280 ALA A C 1
ATOM 2219 O O . ALA A 1 280 ? 29.135 -4.001 2.640 1.00 85.00 280 ALA A O 1
ATOM 2220 N N . LEU A 1 281 ? 26.995 -4.731 2.716 1.00 68.62 281 LEU A N 1
ATOM 2221 C CA . LEU A 1 281 ? 27.110 -5.883 1.808 1.00 68.62 281 LEU A CA 1
ATOM 2222 C C . LEU A 1 281 ? 26.571 -5.550 0.412 1.00 68.62 281 LEU A C 1
ATOM 2224 O O . LEU A 1 281 ? 27.185 -6.049 -0.559 1.00 68.62 281 LEU A O 1
#

Foldseek 3Di:
DDDDDDDDDDDDDDPDDPDDDDPPDDDDDDDDPPDPVVVVVVVVVPPPDPDDPPVQPQEPQPRHGDDYVVPDPDDRPPPDPPPPDDDDDDPDDDDPDPDDDDDDDDPPPVVPVVVVVVVVVVVVVVVVVVVVVVVVVVVVVVVVVVVVVVVVVVVVVVVVVVVVVVVVVVVVVVVVVVVVVVVVVVVVVVVVVVVVCVVVVVVVVVVVVVVVVVVVVCVVVDDDDDDDDDDPPPVVVVVVVVVVVVVVVVVVVVVVVVVVVVVVVVVVVVVVVVVVVVVVD